Protein AF-A0A1A7ZG71-F1 (afdb_monomer_lite)

pLDDT: mean 81.49, std 11.82, range [41.69, 96.38]

Secondary structure (DSSP, 8-state):
----SS-------SSS------SSPPP---HHHHHHHHHHH-TTSEEEEETTTTEEEEHHHHHHH---SSEEE-SEETTEEHHHHHHHHSTTGGGS-GGG---SSSTT---EEESSS--TTSEEHHHHHHT--HHHHHHHHHHHTT--TTSEEEEEEE--TTSS-EEEEEEHHHHHHHHHHHHHHHT----

Sequence (191 aa):
SLHVDSVPHKPSLTTSYVHGTSSASLLALTVGQSLDTTVQRCPDREAVVFLQDGIRKTFAQFQQDVQCKAVLCPTRFKTQNYCEMLREICPGTDSMPVSMTRSSRVPDLRMIIVTDSRQPGMLHVEDVMQAGESRHYKELMGIQNKLSFDDPINIQFTSGTTGKPKGATLSHHNIVNNAYFLGLRVGYDWR

Radius of gyration: 21.09 Å; chains: 1; bounding box: 48×46×56 Å

Organism: Nothobranchius furzeri (NCBI:txid105023)

InterPro domains:
  IPR000873 AMP-dependent synthetase/ligase domain [PF00501] (128-182)
  IPR020845 AMP-binding, conserved site [PS00455] (155-166)
  IPR042099 ANL, N-terminal domain [G3DSA:3.40.50.12780] (27-190)

Structure (mmCIF, N/CA/C/O backbone):
data_AF-A0A1A7ZG71-F1
#
_entry.id   AF-A0A1A7ZG71-F1
#
loop_
_atom_site.group_PDB
_atom_site.id
_atom_site.type_symbol
_atom_site.label_atom_id
_atom_site.label_alt_id
_atom_site.label_comp_id
_atom_site.label_asym_id
_atom_site.label_entity_id
_atom_site.label_seq_id
_atom_site.pdbx_PDB_ins_code
_atom_site.Cartn_x
_atom_site.Cartn_y
_atom_site.Cartn_z
_atom_site.occupancy
_atom_site.B_iso_or_equiv
_atom_site.auth_seq_id
_atom_site.auth_comp_id
_atom_site.auth_asym_id
_atom_site.auth_atom_id
_atom_site.pdbx_PDB_model_num
ATOM 1 N N . SER A 1 1 ? -10.780 13.310 17.381 1.00 41.69 1 SER A N 1
ATOM 2 C CA . SER A 1 1 ? -11.766 12.795 18.354 1.00 41.69 1 SER A CA 1
ATOM 3 C C . SER A 1 1 ? -11.464 11.328 18.636 1.00 41.69 1 SER A C 1
ATOM 5 O O . SER A 1 1 ? -11.531 10.500 17.728 1.00 41.69 1 SER A O 1
ATOM 7 N N . LEU A 1 2 ? -11.035 11.024 19.865 1.00 41.88 2 LEU A N 1
ATOM 8 C CA . LEU A 1 2 ? -10.855 9.655 20.371 1.00 41.88 2 LEU A CA 1
ATOM 9 C C . LEU A 1 2 ? -12.227 8.972 20.482 1.00 41.88 2 LEU A C 1
ATOM 11 O O . LEU A 1 2 ? -13.227 9.656 20.694 1.00 41.88 2 LEU A O 1
ATOM 15 N N . HIS A 1 3 ? -12.292 7.660 20.258 1.00 48.41 3 HIS A N 1
ATOM 16 C CA . HIS A 1 3 ? -13.521 6.902 20.479 1.00 48.41 3 HIS A CA 1
ATOM 17 C C . HIS A 1 3 ? -13.703 6.737 21.989 1.00 48.41 3 HIS A C 1
ATOM 19 O O . HIS A 1 3 ? -12.779 6.319 22.682 1.00 48.41 3 HIS A O 1
ATOM 25 N N . VAL A 1 4 ? -14.869 7.136 22.471 1.00 57.47 4 VAL A N 1
ATOM 26 C CA . VAL A 1 4 ? -15.355 6.894 23.825 1.00 57.47 4 VAL A CA 1
ATOM 27 C C . VAL A 1 4 ? -16.724 6.269 23.638 1.00 57.47 4 VAL A C 1
ATOM 29 O O . VAL A 1 4 ? -17.493 6.746 22.802 1.00 57.47 4 VAL A O 1
ATOM 32 N N . ASP A 1 5 ? -17.026 5.228 24.408 1.00 57.53 5 ASP A N 1
ATOM 33 C CA . ASP A 1 5 ? -18.311 4.516 24.361 1.00 57.53 5 ASP A CA 1
ATOM 34 C C . ASP A 1 5 ? -19.517 5.407 24.765 1.00 57.53 5 ASP A C 1
ATOM 36 O O . ASP A 1 5 ? -20.664 4.967 24.741 1.00 57.53 5 ASP A O 1
ATOM 40 N N . SER A 1 6 ? -19.289 6.674 25.134 1.00 57.34 6 SER A N 1
ATOM 41 C CA . SER A 1 6 ? -20.309 7.634 25.560 1.00 57.34 6 SER A CA 1
ATOM 42 C C . SER A 1 6 ? -20.103 9.031 24.958 1.00 57.34 6 SER A C 1
ATOM 44 O O . SER A 1 6 ? -18.995 9.431 24.588 1.00 57.34 6 SER A O 1
ATOM 46 N N . VAL A 1 7 ? -21.206 9.787 24.844 1.00 58.06 7 VAL A N 1
ATOM 47 C CA . VAL A 1 7 ? -21.199 11.185 24.381 1.00 58.06 7 VAL A CA 1
ATOM 48 C C . VAL A 1 7 ? -20.233 11.990 25.257 1.00 58.06 7 VAL A C 1
ATOM 50 O O . VAL A 1 7 ? -20.347 11.905 26.482 1.00 58.06 7 VAL A O 1
ATOM 53 N N . PRO A 1 8 ? -19.317 12.796 24.681 1.00 56.44 8 PRO A N 1
ATOM 54 C CA . PRO A 1 8 ? -18.435 13.639 25.473 1.00 56.44 8 PRO A CA 1
ATOM 55 C C . PRO A 1 8 ? -19.279 14.578 26.338 1.00 56.44 8 PRO A C 1
ATOM 57 O O . PRO A 1 8 ? -19.895 15.521 25.835 1.00 56.44 8 PRO A O 1
ATOM 60 N N . HIS A 1 9 ? -19.334 14.314 27.643 1.00 62.19 9 HIS A N 1
ATOM 61 C CA . HIS A 1 9 ? -19.855 15.276 28.603 1.00 62.19 9 HIS A CA 1
ATOM 62 C C . HIS A 1 9 ? -19.028 16.549 28.441 1.00 62.19 9 HIS A C 1
ATOM 64 O O . HIS A 1 9 ? -17.808 16.443 28.396 1.00 62.19 9 HIS A O 1
ATOM 70 N N . LYS A 1 10 ? -19.657 17.721 28.288 1.00 59.62 10 LYS A N 1
ATOM 71 C CA . LYS A 1 10 ? -18.947 18.995 28.100 1.00 59.62 10 LYS A CA 1
ATOM 72 C C . LYS A 1 10 ? -18.361 19.396 29.458 1.00 59.62 10 LYS A C 1
ATOM 74 O O . LYS A 1 10 ? -19.100 19.951 30.270 1.00 59.62 10 LYS A O 1
ATOM 79 N N . PRO A 1 11 ? -17.092 19.089 29.769 1.00 60.50 11 PRO A N 1
ATOM 80 C CA . PRO A 1 11 ? -16.594 19.289 31.114 1.00 60.50 11 PRO A CA 1
ATOM 81 C C . PRO A 1 11 ? -16.180 20.758 31.229 1.00 60.50 11 PRO A C 1
ATOM 83 O O . PRO A 1 11 ? -15.673 21.346 30.268 1.00 60.50 11 PRO A O 1
ATOM 86 N N . SER A 1 12 ? -16.344 21.366 32.403 1.00 64.69 12 SER A N 1
ATOM 87 C CA . SER A 1 12 ? -15.584 22.568 32.753 1.00 64.69 12 SER A CA 1
ATOM 88 C C . SER A 1 12 ? -14.123 22.144 32.954 1.00 64.69 12 SER A C 1
ATOM 90 O O . SER A 1 12 ? -13.671 21.954 34.081 1.00 64.69 12 SER A O 1
ATOM 92 N N . LEU A 1 13 ? -13.420 21.834 31.861 1.00 63.72 13 LEU A N 1
ATOM 93 C CA . LEU A 1 13 ? -12.076 21.265 31.911 1.00 63.72 13 LEU A CA 1
ATOM 94 C C . LEU A 1 13 ? -11.119 22.279 32.546 1.00 63.72 13 LEU A C 1
ATOM 96 O O . LEU A 1 13 ? -10.834 23.321 31.963 1.00 63.72 13 LEU A O 1
ATOM 100 N N . THR A 1 14 ? -10.612 21.956 33.734 1.00 70.88 14 THR A N 1
ATOM 101 C CA . THR A 1 14 ? -9.495 22.660 34.385 1.00 70.88 14 THR A CA 1
ATOM 102 C C . THR A 1 14 ? -8.132 22.141 33.914 1.00 70.88 14 THR A C 1
ATOM 104 O O . THR A 1 14 ? -7.105 22.729 34.245 1.00 70.88 14 THR A O 1
ATOM 107 N N . THR A 1 15 ? -8.105 21.060 33.125 1.00 76.12 15 THR A N 1
ATOM 108 C CA . THR A 1 15 ? -6.895 20.423 32.589 1.00 76.12 15 THR A CA 1
ATOM 109 C C . THR A 1 15 ? -7.020 20.139 31.090 1.00 76.12 15 THR A C 1
ATOM 111 O O . THR A 1 15 ? -8.077 19.759 30.588 1.00 76.12 15 THR A O 1
ATOM 114 N N . SER A 1 16 ? -5.913 20.286 30.360 1.00 84.00 16 SER A N 1
ATOM 115 C CA . SER A 1 16 ? -5.818 19.998 28.920 1.00 84.00 16 SER A CA 1
ATOM 116 C C . SER A 1 16 ? -5.531 18.514 28.654 1.00 84.00 16 SER A C 1
ATOM 118 O O . SER A 1 16 ? -4.547 18.175 27.999 1.00 84.00 16 SER A O 1
ATOM 120 N N . TYR A 1 17 ? -6.352 17.616 29.202 1.00 81.19 17 TYR A N 1
ATOM 121 C CA . TYR A 1 17 ? -6.185 16.165 29.072 1.00 81.19 17 TYR A CA 1
ATOM 122 C C . TYR A 1 17 ? -7.490 15.495 28.631 1.00 81.19 17 TYR A C 1
ATOM 124 O O . TYR A 1 17 ? -8.564 15.820 29.130 1.00 81.19 17 TYR A O 1
ATOM 132 N N . VAL A 1 18 ? -7.394 14.550 27.694 1.00 80.38 18 VAL A N 1
ATOM 133 C CA . VAL A 1 18 ? -8.527 13.756 27.204 1.00 80.38 18 VAL A CA 1
ATOM 134 C C . VAL A 1 18 ? -8.109 12.297 27.066 1.00 80.38 18 VAL A C 1
ATOM 136 O O . VAL A 1 18 ? -7.044 11.998 26.529 1.00 80.38 18 VAL A O 1
ATOM 139 N N . HIS A 1 19 ? -8.957 11.388 27.538 1.00 83.12 19 HIS A N 1
ATOM 140 C CA . HIS A 1 19 ? -8.780 9.945 27.406 1.00 83.12 19 HIS A CA 1
ATOM 141 C C . HIS A 1 19 ? -10.133 9.268 27.162 1.00 83.12 19 HIS A C 1
ATOM 143 O O . HIS A 1 19 ? -11.186 9.875 27.359 1.00 83.12 19 HIS A O 1
ATOM 149 N N . GLY A 1 20 ? -10.099 8.015 26.712 1.00 77.94 20 GLY A N 1
ATOM 150 C CA . GLY A 1 20 ? -11.287 7.220 26.433 1.00 77.94 20 GLY A CA 1
ATOM 151 C C . GLY A 1 20 ? -11.002 5.734 26.533 1.00 77.94 20 GLY A C 1
ATOM 152 O O . GLY A 1 20 ? -9.887 5.303 26.245 1.00 77.94 20 GLY A O 1
ATOM 153 N N . THR A 1 21 ? -11.998 4.965 26.957 1.00 78.50 21 THR A N 1
ATOM 154 C CA . THR A 1 21 ? -11.973 3.503 26.878 1.00 78.50 21 THR A CA 1
ATOM 155 C C . THR A 1 21 ? -12.656 3.061 25.592 1.00 78.50 21 THR A C 1
ATOM 157 O O . THR A 1 21 ? -13.563 3.734 25.103 1.00 78.50 21 THR A O 1
ATOM 160 N N . SER A 1 22 ? -12.218 1.928 25.051 1.00 81.19 22 SER A N 1
ATOM 161 C CA . SER A 1 22 ? -12.947 1.218 24.010 1.00 81.19 22 SER A CA 1
ATOM 162 C C . SER A 1 22 ? -13.087 -0.238 24.415 1.00 81.19 22 SER A C 1
ATOM 164 O O . SER A 1 22 ? -12.137 -0.847 24.906 1.00 81.19 22 SER A O 1
ATOM 166 N N . SER A 1 23 ? -14.277 -0.785 24.195 1.00 86.56 23 SER A N 1
ATOM 167 C CA . SER A 1 23 ? -14.564 -2.211 24.355 1.00 86.56 23 SER A CA 1
ATOM 168 C C . SER A 1 23 ? -14.005 -3.075 23.213 1.00 86.56 23 SER A C 1
ATOM 170 O O . SER A 1 23 ? -13.841 -4.283 23.382 1.00 86.56 23 SER A O 1
ATOM 172 N N . ALA A 1 24 ? -13.681 -2.477 22.061 1.00 86.88 24 ALA A N 1
ATOM 173 C CA . ALA A 1 24 ? -13.108 -3.186 20.925 1.00 86.88 24 ALA A CA 1
ATOM 174 C C . ALA A 1 24 ? -11.586 -3.337 21.080 1.00 86.88 24 ALA A C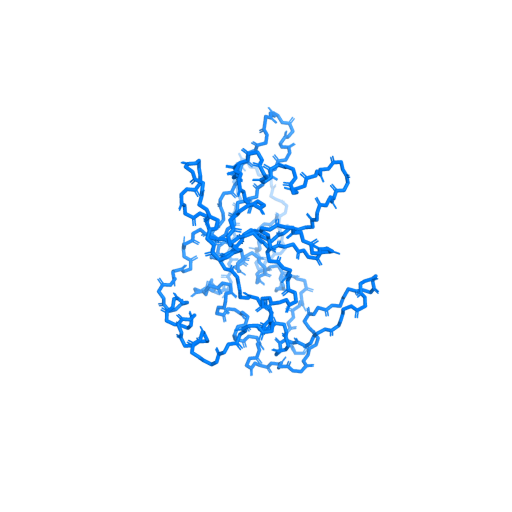 1
ATOM 176 O O . ALA A 1 24 ? -10.859 -2.366 21.292 1.00 86.88 24 ALA A O 1
ATOM 177 N N . SER A 1 25 ? -11.099 -4.572 20.957 1.00 91.69 25 SER A N 1
ATOM 178 C CA . SER A 1 25 ? -9.670 -4.879 21.032 1.00 91.69 25 SER A CA 1
ATOM 179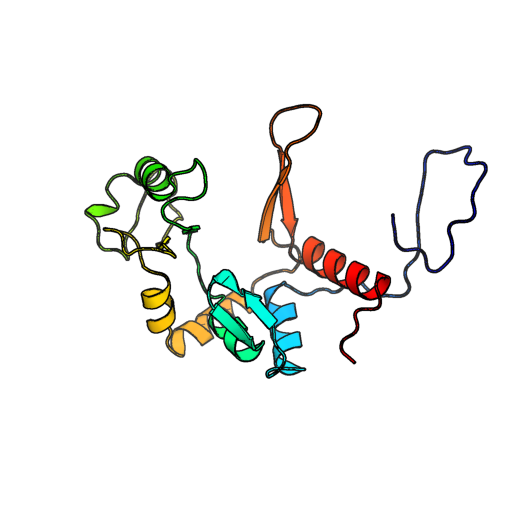 C C . SER A 1 25 ? -8.912 -4.393 19.797 1.00 91.69 25 SER A C 1
ATOM 181 O O . SER A 1 25 ? -9.450 -4.376 18.688 1.00 91.69 25 SER A O 1
ATOM 183 N N . LEU A 1 26 ? -7.635 -4.055 19.991 1.00 93.19 26 LEU A N 1
ATOM 184 C CA . LEU A 1 26 ? -6.718 -3.792 18.886 1.00 93.19 26 LEU A CA 1
ATOM 185 C C . LEU A 1 26 ? -6.506 -5.067 18.059 1.00 93.19 26 LEU A C 1
ATOM 187 O O . LEU A 1 26 ? -6.372 -6.166 18.601 1.00 93.19 26 LEU A O 1
ATOM 191 N N . LEU A 1 27 ? -6.429 -4.907 16.744 1.00 93.94 27 LEU A N 1
ATOM 192 C CA . LEU A 1 27 ? -6.082 -5.964 15.809 1.00 93.94 27 LEU A CA 1
ATOM 193 C C . LEU A 1 27 ? -4.559 -6.071 15.700 1.00 93.94 27 LEU A C 1
ATOM 195 O O . LEU A 1 27 ? -3.879 -5.115 15.322 1.00 93.94 27 LEU A O 1
ATOM 199 N N . ALA A 1 28 ? -4.032 -7.256 15.995 1.00 95.00 28 ALA A N 1
ATOM 200 C CA . ALA A 1 28 ? -2.623 -7.608 15.838 1.00 95.00 28 ALA A CA 1
ATOM 201 C C . ALA A 1 28 ? -2.358 -8.200 14.441 1.00 95.00 28 ALA A C 1
ATOM 203 O O . ALA A 1 28 ? -1.839 -9.306 14.311 1.00 95.00 28 ALA A O 1
ATOM 204 N N . LEU A 1 29 ? -2.789 -7.487 13.396 1.00 94.50 29 LEU A N 1
ATOM 205 C CA . LEU A 1 29 ? -2.708 -7.939 12.006 1.00 94.50 29 LEU A CA 1
ATOM 206 C C . LEU A 1 29 ? -1.811 -7.021 11.183 1.00 94.50 29 LEU A C 1
ATOM 208 O O . LEU A 1 29 ? -1.826 -5.798 11.342 1.00 94.50 29 LEU A O 1
ATOM 212 N N . THR A 1 30 ? -1.089 -7.607 10.234 1.00 94.44 30 THR A N 1
ATOM 213 C CA . THR A 1 30 ? -0.526 -6.848 9.120 1.00 94.44 30 THR A CA 1
ATOM 214 C C . THR A 1 30 ? -1.633 -6.433 8.143 1.00 94.44 30 THR A C 1
ATOM 216 O O . THR A 1 30 ? -2.745 -6.973 8.134 1.00 94.44 30 THR A O 1
ATOM 219 N N . VAL A 1 31 ? -1.330 -5.468 7.273 1.00 92.81 31 VAL A N 1
ATOM 220 C CA . VAL A 1 31 ? -2.243 -5.052 6.189 1.00 92.81 31 VAL A CA 1
ATOM 221 C C . VAL A 1 31 ? -2.536 -6.235 5.255 1.00 92.81 31 VAL A C 1
ATOM 223 O O . VAL A 1 31 ? -3.691 -6.450 4.897 1.00 92.81 31 VAL A O 1
ATOM 226 N N . GLY A 1 32 ? -1.518 -7.045 4.934 1.00 90.00 32 GLY A N 1
ATOM 227 C CA . GLY A 1 32 ? -1.678 -8.263 4.131 1.00 90.00 32 GLY A CA 1
ATOM 228 C C . GLY A 1 32 ? -2.608 -9.278 4.796 1.00 90.00 32 GLY A C 1
ATOM 229 O O . GLY A 1 32 ? -3.583 -9.704 4.191 1.00 90.00 32 GLY A O 1
ATOM 230 N N . GLN A 1 33 ? -2.408 -9.565 6.087 1.00 91.88 33 GLN A N 1
ATOM 231 C CA . GLN A 1 33 ? -3.298 -10.458 6.842 1.00 91.88 33 GLN A CA 1
ATOM 232 C C . GLN A 1 33 ? -4.742 -9.933 6.925 1.00 91.88 33 GLN A C 1
ATOM 234 O O . GLN A 1 33 ? -5.693 -10.717 6.929 1.00 91.88 33 GLN A O 1
ATOM 239 N N . SER A 1 34 ? -4.920 -8.609 6.977 1.00 93.06 34 SER A N 1
ATOM 240 C CA . SER A 1 34 ? -6.244 -7.972 6.967 1.00 93.06 34 SER A CA 1
ATOM 241 C C . SER A 1 34 ? -6.953 -8.171 5.622 1.00 93.06 34 SER A C 1
ATOM 243 O O . SER A 1 34 ? -8.144 -8.494 5.595 1.00 93.06 34 SER A O 1
ATOM 245 N N . LEU A 1 35 ? -6.221 -8.038 4.510 1.00 91.12 35 LEU A N 1
ATOM 246 C CA . LEU A 1 35 ? -6.731 -8.339 3.174 1.00 91.12 35 LEU A CA 1
ATOM 247 C C . LEU A 1 35 ? -7.079 -9.825 3.040 1.00 91.12 35 LEU A C 1
ATOM 249 O O . LEU A 1 35 ? -8.203 -10.138 2.664 1.00 91.12 35 LEU A O 1
ATOM 253 N N . ASP A 1 36 ? -6.177 -10.728 3.429 1.00 90.44 36 ASP A N 1
ATOM 254 C CA . ASP A 1 36 ? -6.400 -12.178 3.353 1.00 90.44 36 ASP A CA 1
ATOM 255 C C . ASP A 1 36 ? -7.648 -12.608 4.128 1.00 90.44 36 ASP A C 1
ATOM 257 O O . ASP A 1 36 ? -8.485 -13.353 3.619 1.00 90.44 36 ASP A O 1
ATOM 261 N N . THR A 1 37 ? -7.813 -12.081 5.345 1.00 91.69 37 THR A N 1
ATOM 262 C CA . THR A 1 37 ? -8.994 -12.339 6.180 1.00 91.69 37 THR A CA 1
ATOM 263 C C . THR A 1 37 ? -10.274 -11.852 5.501 1.00 91.69 37 THR A C 1
ATOM 265 O O . THR A 1 37 ? -11.320 -12.490 5.613 1.00 91.69 37 THR A O 1
ATOM 268 N N . THR A 1 38 ? -10.212 -10.725 4.790 1.00 91.94 38 THR A N 1
ATOM 269 C CA . THR A 1 38 ? -11.361 -10.164 4.069 1.00 91.94 38 THR A CA 1
ATOM 270 C C . THR A 1 38 ? -11.697 -11.003 2.837 1.00 91.94 38 THR A C 1
ATOM 272 O O . THR A 1 38 ? -12.852 -11.377 2.657 1.00 91.94 38 THR A O 1
ATOM 275 N N . VAL A 1 39 ? -10.692 -11.394 2.049 1.00 91.19 39 VAL A N 1
ATOM 276 C CA . VAL A 1 39 ? -10.854 -12.265 0.873 1.00 91.19 39 VAL A CA 1
ATOM 277 C C . VAL A 1 39 ? -11.471 -13.606 1.265 1.00 91.19 39 VAL A C 1
ATOM 279 O O . VAL A 1 39 ? -12.387 -14.069 0.595 1.00 91.19 39 VAL A O 1
ATOM 282 N N . GLN A 1 40 ? -11.034 -14.207 2.376 1.00 92.50 40 GLN A N 1
ATOM 283 C CA . GLN A 1 40 ? -11.619 -15.454 2.885 1.00 92.50 40 GLN A CA 1
ATOM 284 C C . GLN A 1 40 ? -13.099 -15.314 3.266 1.00 92.50 40 GLN A C 1
ATOM 286 O O . GLN A 1 40 ? -13.842 -16.290 3.204 1.00 92.50 40 GLN A O 1
ATOM 291 N N . ARG A 1 41 ? -13.535 -14.119 3.680 1.00 91.75 41 ARG A N 1
ATOM 292 C CA . ARG A 1 41 ? -14.917 -13.860 4.111 1.00 91.75 41 ARG A CA 1
ATOM 293 C C . ARG A 1 41 ? -15.840 -13.498 2.954 1.00 91.75 41 ARG A C 1
ATOM 295 O O . ARG A 1 41 ? -16.996 -13.907 2.960 1.00 91.75 41 ARG A O 1
ATOM 302 N N . CYS A 1 42 ? -15.368 -12.699 2.002 1.00 93.19 42 CYS A N 1
ATOM 303 C CA . CYS A 1 42 ? -16.198 -12.155 0.929 1.00 93.19 42 CYS A CA 1
ATOM 304 C C . CYS A 1 42 ? -15.423 -12.002 -0.395 1.00 93.19 42 CYS A C 1
ATOM 306 O O . CYS A 1 42 ? -15.253 -10.883 -0.886 1.00 93.19 42 CYS A O 1
ATOM 308 N N . PRO A 1 43 ? -14.985 -13.113 -1.014 1.00 93.56 43 PRO A N 1
ATOM 309 C CA . PRO A 1 43 ? -14.095 -13.082 -2.178 1.00 93.56 43 PRO A CA 1
ATOM 310 C C . PRO A 1 43 ? -14.708 -12.372 -3.392 1.00 93.56 43 PRO A C 1
ATOM 312 O O . PRO A 1 43 ? -13.988 -11.689 -4.120 1.00 93.56 43 PRO A O 1
ATOM 315 N N . ASP A 1 44 ? -16.026 -12.496 -3.572 1.00 95.25 44 ASP A N 1
ATOM 316 C CA . ASP A 1 44 ? -16.763 -11.974 -4.730 1.00 95.25 44 ASP A CA 1
ATOM 317 C C . ASP A 1 44 ? -17.297 -10.548 -4.530 1.00 95.25 44 ASP A C 1
ATOM 319 O O . ASP A 1 44 ? -17.839 -9.954 -5.462 1.00 95.25 44 ASP A O 1
ATOM 323 N N . ARG A 1 45 ? -17.157 -9.970 -3.326 1.00 92.50 45 ARG A N 1
ATOM 324 C CA . ARG A 1 45 ? -17.542 -8.569 -3.097 1.00 92.50 45 ARG A CA 1
ATOM 325 C C . ARG A 1 45 ? -16.551 -7.636 -3.782 1.00 92.50 45 ARG A C 1
ATOM 327 O O . ARG A 1 45 ? -15.357 -7.923 -3.858 1.00 92.50 45 ARG A O 1
ATOM 334 N N . GLU A 1 46 ? -17.053 -6.500 -4.251 1.00 92.75 46 GLU A N 1
ATOM 335 C CA . GLU A 1 46 ? -16.227 -5.475 -4.885 1.00 92.75 46 GLU A CA 1
ATOM 336 C C . GLU A 1 46 ? -15.254 -4.873 -3.871 1.00 92.75 46 GLU A C 1
ATOM 338 O O . GLU A 1 46 ? -15.663 -4.406 -2.808 1.00 92.75 46 GLU A O 1
ATOM 343 N N . ALA A 1 47 ? -13.969 -4.885 -4.212 1.00 89.31 47 ALA A N 1
ATOM 344 C CA . ALA A 1 47 ? -12.916 -4.273 -3.411 1.00 89.31 47 ALA A CA 1
ATOM 345 C C . ALA A 1 47 ? -12.584 -2.867 -3.912 1.00 89.31 47 ALA A C 1
ATOM 347 O O . ALA A 1 47 ? -12.350 -1.957 -3.119 1.00 89.31 47 ALA A O 1
ATOM 348 N N . VAL A 1 48 ? -12.548 -2.690 -5.237 1.00 87.44 48 VAL A N 1
ATOM 349 C CA . VAL A 1 48 ? -12.103 -1.453 -5.881 1.00 87.44 48 VAL A CA 1
ATOM 350 C C . VAL A 1 48 ? -12.912 -1.197 -7.149 1.00 87.44 48 VAL A C 1
ATOM 352 O O . VAL A 1 48 ? -13.054 -2.083 -7.994 1.00 87.44 48 VAL A O 1
ATOM 355 N N . VAL A 1 49 ? -13.391 0.042 -7.299 1.00 88.62 49 VAL A N 1
ATOM 356 C CA . VAL A 1 49 ? -14.045 0.546 -8.512 1.00 88.62 49 VAL A CA 1
ATOM 357 C C . VAL A 1 49 ? -13.460 1.921 -8.859 1.00 88.62 49 VAL A C 1
ATOM 359 O O . VAL A 1 49 ? -13.757 2.905 -8.185 1.00 88.62 49 VAL A O 1
ATOM 362 N N . PHE A 1 50 ? -12.648 2.005 -9.916 1.00 85.00 50 PHE A N 1
ATOM 363 C CA . PHE A 1 50 ? -12.167 3.263 -10.496 1.00 85.00 50 PHE A CA 1
ATOM 364 C C . PHE A 1 50 ? -12.842 3.491 -11.848 1.00 85.00 50 PHE A C 1
ATOM 366 O O . PHE A 1 50 ? -12.477 2.893 -12.858 1.00 85.00 50 PHE A O 1
ATOM 373 N N . LEU A 1 51 ? -13.855 4.361 -11.862 1.00 81.81 51 LEU A N 1
ATOM 374 C CA . LEU A 1 51 ? -14.702 4.578 -13.040 1.00 81.81 51 LEU A CA 1
ATOM 375 C C . LEU A 1 51 ? -13.947 5.177 -14.231 1.00 81.81 51 LEU A C 1
ATOM 377 O O . LEU A 1 51 ? -14.212 4.791 -15.363 1.00 81.81 51 LEU A O 1
ATOM 381 N N . GLN A 1 52 ? -13.025 6.112 -13.983 1.00 73.81 52 GLN A N 1
ATOM 382 C CA . GLN A 1 52 ? -12.273 6.778 -15.053 1.00 73.81 52 GLN A CA 1
ATOM 383 C C . GLN A 1 52 ? -11.338 5.813 -15.785 1.00 73.81 52 GLN A C 1
ATOM 385 O O . GLN A 1 52 ? -11.205 5.902 -17.000 1.00 73.81 52 GLN A O 1
ATOM 390 N N . ASP A 1 53 ? -10.758 4.866 -15.050 1.00 70.94 53 ASP A N 1
ATOM 391 C CA . ASP A 1 53 ? -9.813 3.878 -15.571 1.00 70.94 53 ASP A CA 1
ATOM 392 C C . ASP A 1 53 ? -10.504 2.579 -16.026 1.00 70.94 53 ASP A C 1
ATOM 394 O O . ASP A 1 53 ? -9.846 1.646 -16.479 1.00 70.94 53 ASP A O 1
ATOM 398 N N . GLY A 1 54 ? -11.833 2.479 -15.876 1.00 82.06 54 GLY A N 1
ATOM 399 C CA . GLY A 1 54 ? -12.596 1.267 -16.193 1.00 82.06 54 GLY A CA 1
ATOM 400 C C . GLY A 1 54 ? -12.270 0.065 -15.295 1.00 82.06 54 GLY A C 1
ATOM 401 O O . GLY A 1 54 ? -12.561 -1.072 -15.662 1.00 82.06 54 GLY A O 1
ATOM 402 N N . ILE A 1 55 ? -11.671 0.289 -14.121 1.00 81.94 55 ILE A N 1
ATOM 403 C CA . ILE A 1 55 ? -11.241 -0.779 -13.212 1.00 81.94 55 ILE A CA 1
ATOM 404 C C . ILE A 1 55 ? -12.385 -1.126 -12.260 1.00 81.94 55 ILE A C 1
ATOM 406 O O . ILE A 1 55 ? -12.874 -0.275 -11.518 1.00 81.94 55 ILE A O 1
ATOM 410 N N . ARG A 1 56 ? -12.776 -2.400 -12.228 1.00 92.12 56 ARG A N 1
ATOM 411 C CA . ARG A 1 56 ? -13.705 -2.975 -11.247 1.00 92.12 56 ARG A CA 1
ATOM 412 C C . ARG A 1 56 ? -13.191 -4.355 -10.860 1.00 92.12 56 ARG A C 1
ATOM 414 O O . ARG A 1 56 ? -13.045 -5.204 -11.734 1.00 92.12 56 ARG A O 1
ATOM 421 N N . LYS A 1 57 ? -12.872 -4.558 -9.581 1.00 88.12 57 LYS A N 1
ATOM 422 C CA . LYS A 1 57 ? -12.271 -5.806 -9.092 1.00 88.12 57 LYS A CA 1
ATOM 423 C C . LYS A 1 57 ? -12.921 -6.281 -7.800 1.00 88.12 57 LYS A C 1
ATOM 425 O O . LYS A 1 57 ? -13.187 -5.480 -6.899 1.00 88.12 57 LYS A O 1
ATOM 430 N N . THR A 1 58 ? -13.142 -7.588 -7.704 1.00 94.69 58 THR A N 1
ATOM 431 C CA . THR A 1 58 ? -13.521 -8.253 -6.451 1.00 94.69 58 THR A CA 1
ATOM 432 C C . THR A 1 58 ? -12.325 -8.357 -5.502 1.00 94.69 58 THR A C 1
ATOM 434 O O . THR A 1 58 ? -11.182 -8.160 -5.919 1.00 94.69 58 THR A O 1
ATOM 437 N N . PHE A 1 59 ? -12.549 -8.683 -4.226 1.00 90.12 59 PHE A N 1
ATOM 438 C CA . PHE A 1 59 ? -11.455 -8.915 -3.273 1.00 90.12 59 PHE A CA 1
ATOM 439 C C . PHE A 1 59 ? -10.499 -10.019 -3.736 1.00 90.12 59 PHE A C 1
ATOM 441 O O . PHE A 1 59 ? -9.284 -9.842 -3.640 1.00 90.12 59 PHE A O 1
ATOM 448 N N . ALA A 1 60 ? -11.020 -11.117 -4.293 1.00 85.75 60 ALA A N 1
ATOM 449 C CA . ALA A 1 60 ? -10.192 -12.198 -4.826 1.00 85.75 60 ALA A CA 1
ATOM 450 C C . ALA A 1 60 ? -9.305 -11.738 -5.996 1.00 85.75 60 ALA A C 1
ATOM 452 O O . ALA A 1 60 ? -8.128 -12.087 -6.050 1.00 85.75 60 ALA A O 1
ATOM 453 N N . GLN A 1 61 ? -9.845 -10.921 -6.905 1.00 82.00 61 GLN A N 1
ATOM 454 C CA . GLN A 1 61 ? -9.079 -10.351 -8.018 1.00 82.00 61 GLN A CA 1
ATOM 455 C C . GLN A 1 61 ? -8.042 -9.337 -7.524 1.00 82.00 61 GLN A C 1
ATOM 457 O O . GLN A 1 61 ? -6.892 -9.376 -7.943 1.00 82.00 61 GLN A O 1
ATOM 462 N N . PHE A 1 62 ? -8.421 -8.464 -6.588 1.00 83.50 62 PHE A N 1
ATOM 463 C CA . PHE A 1 62 ? -7.524 -7.452 -6.036 1.00 83.50 62 PHE A CA 1
ATOM 464 C C . PHE A 1 62 ? -6.335 -8.068 -5.282 1.00 83.50 62 PHE A C 1
ATOM 466 O O . PHE A 1 62 ? -5.212 -7.586 -5.406 1.00 83.50 62 PHE A O 1
ATOM 473 N N . GLN A 1 63 ? -6.542 -9.167 -4.549 1.00 80.62 63 GLN A N 1
ATOM 474 C CA . GLN A 1 63 ? -5.460 -9.880 -3.857 1.00 80.62 63 GLN A CA 1
ATOM 475 C C . GLN A 1 63 ? -4.377 -10.395 -4.818 1.00 80.62 63 GLN A C 1
ATOM 477 O O . GLN A 1 63 ? -3.205 -10.463 -4.447 1.00 80.62 63 GLN A O 1
ATOM 482 N N . GLN A 1 64 ? -4.750 -10.731 -6.055 1.00 71.81 64 GLN A N 1
ATOM 483 C CA . GLN A 1 64 ? -3.794 -11.157 -7.076 1.00 71.81 64 GLN A CA 1
ATOM 484 C C . GLN A 1 64 ? -2.905 -9.996 -7.552 1.00 71.81 64 GLN A C 1
ATOM 486 O O . GLN A 1 64 ? -1.767 -10.241 -7.940 1.00 71.81 64 GLN A O 1
ATOM 491 N N . ASP A 1 65 ? -3.373 -8.745 -7.463 1.00 69.25 65 ASP A N 1
ATOM 492 C CA . ASP A 1 65 ? -2.658 -7.565 -7.970 1.00 69.25 65 ASP A CA 1
ATOM 493 C C . ASP A 1 65 ? -1.573 -7.007 -7.038 1.00 69.25 65 ASP A C 1
ATOM 495 O O . ASP A 1 65 ? -0.637 -6.347 -7.486 1.00 69.25 65 ASP A O 1
ATOM 499 N N . VAL A 1 66 ? -1.687 -7.210 -5.726 1.00 64.38 66 VAL A N 1
ATOM 500 C CA . VAL A 1 66 ? -0.949 -6.411 -4.725 1.00 64.38 66 VAL A CA 1
ATOM 501 C C . VAL A 1 66 ? 0.486 -6.891 -4.426 1.00 64.38 66 VAL A C 1
ATOM 503 O O . VAL A 1 66 ? 0.982 -6.724 -3.312 1.00 64.38 66 VAL A O 1
ATOM 506 N N . GLN A 1 67 ? 1.200 -7.465 -5.399 1.00 59.31 67 GLN A N 1
ATOM 507 C CA . GLN A 1 67 ? 2.487 -8.143 -5.163 1.00 59.31 67 GLN A CA 1
ATOM 508 C C . GLN A 1 67 ? 3.677 -7.486 -5.879 1.00 59.31 67 GLN A C 1
ATOM 510 O O . GLN A 1 67 ? 4.066 -7.935 -6.951 1.00 59.31 67 GLN A O 1
ATOM 515 N N . CYS A 1 68 ? 4.325 -6.466 -5.295 1.00 53.97 68 CYS A N 1
ATOM 516 C CA . CYS A 1 68 ? 5.551 -5.888 -5.878 1.00 53.97 68 CYS A CA 1
ATOM 517 C C . CYS A 1 68 ? 6.555 -5.369 -4.831 1.00 53.97 68 CYS A C 1
ATOM 519 O O . CYS A 1 68 ? 6.242 -4.495 -4.027 1.00 53.97 68 CYS A O 1
ATOM 521 N N . LYS A 1 69 ? 7.812 -5.835 -4.909 1.00 59.16 69 LYS A N 1
ATOM 522 C CA . LYS A 1 69 ? 8.988 -5.173 -4.308 1.00 59.16 69 LYS A CA 1
ATOM 523 C C . LYS A 1 69 ? 9.608 -4.237 -5.344 1.00 59.16 69 LYS A C 1
ATOM 525 O O . LYS A 1 69 ? 10.635 -4.547 -5.945 1.00 59.16 69 LYS A O 1
ATOM 530 N N . ALA A 1 70 ? 8.934 -3.125 -5.594 1.00 71.88 70 ALA A N 1
ATOM 531 C CA . ALA A 1 70 ? 9.305 -2.189 -6.639 1.00 71.88 70 ALA A CA 1
ATOM 532 C C . ALA A 1 70 ? 8.821 -0.781 -6.308 1.00 71.88 70 ALA A C 1
ATOM 534 O O . ALA A 1 70 ? 7.884 -0.603 -5.531 1.00 71.88 70 ALA A O 1
ATOM 535 N N . VAL A 1 71 ? 9.424 0.214 -6.948 1.00 80.44 71 VAL A N 1
ATOM 536 C CA . VAL A 1 71 ? 8.779 1.522 -7.071 1.00 80.44 71 VAL A CA 1
ATOM 537 C C . VAL A 1 71 ? 7.752 1.412 -8.193 1.00 80.44 71 VAL A C 1
ATOM 539 O O . VAL A 1 71 ? 8.128 1.105 -9.320 1.00 80.44 71 VAL A O 1
ATOM 542 N N . LEU A 1 72 ? 6.476 1.640 -7.877 1.00 85.50 72 LEU A N 1
ATOM 543 C CA . LEU A 1 72 ? 5.375 1.711 -8.838 1.00 85.50 72 LEU A CA 1
ATOM 544 C C . LEU A 1 72 ? 4.971 3.178 -9.022 1.00 85.50 72 LEU A C 1
ATOM 546 O O . LEU A 1 72 ? 4.607 3.840 -8.048 1.00 85.50 72 LEU A O 1
ATOM 550 N N . CYS A 1 73 ? 5.035 3.698 -10.245 1.00 89.00 73 CYS A N 1
ATOM 551 C CA . CYS A 1 73 ? 4.671 5.086 -10.536 1.00 89.00 73 CYS A CA 1
ATOM 552 C C . CYS A 1 73 ? 4.151 5.260 -11.973 1.00 89.00 73 CYS A C 1
ATOM 554 O O . CYS A 1 73 ? 4.554 4.505 -12.854 1.00 89.00 73 CYS A O 1
ATOM 556 N N . PRO A 1 74 ? 3.318 6.277 -12.258 1.00 89.75 74 PRO A N 1
ATOM 557 C CA . PRO A 1 74 ? 3.090 6.706 -13.636 1.00 89.75 74 PRO A CA 1
ATOM 558 C C . PRO A 1 74 ? 4.353 7.372 -14.193 1.00 89.75 74 PRO A C 1
ATOM 560 O O . PRO A 1 74 ? 5.200 7.835 -13.428 1.00 89.75 74 PRO A O 1
ATOM 563 N N . THR A 1 75 ? 4.464 7.513 -15.511 1.00 90.31 75 THR A N 1
ATOM 564 C CA . THR A 1 75 ? 5.559 8.273 -16.126 1.00 90.31 75 THR A CA 1
ATOM 565 C C . THR A 1 75 ? 5.570 9.731 -15.677 1.00 90.31 75 THR A C 1
ATOM 567 O O . THR A 1 75 ? 6.618 10.285 -15.329 1.00 90.31 75 THR A O 1
ATOM 570 N N . ARG A 1 76 ? 4.389 10.352 -15.623 1.00 89.69 76 ARG A N 1
ATOM 571 C CA . ARG A 1 76 ? 4.186 11.737 -15.201 1.00 89.69 76 ARG A CA 1
ATOM 572 C C . ARG A 1 76 ? 2.872 11.863 -14.442 1.00 89.69 76 ARG A C 1
ATOM 574 O O . ARG A 1 76 ? 1.851 11.337 -14.865 1.00 89.69 76 ARG A O 1
ATOM 581 N N . PHE A 1 77 ? 2.872 12.629 -13.355 1.00 86.62 77 PHE A N 1
ATOM 582 C CA . PHE A 1 77 ? 1.638 13.030 -12.679 1.00 86.62 77 PHE A CA 1
ATOM 583 C C . PHE A 1 77 ? 1.713 14.497 -12.271 1.00 86.62 77 PHE A C 1
ATOM 585 O O . PHE A 1 77 ? 2.626 14.924 -11.559 1.00 86.62 77 PHE A O 1
ATOM 592 N N . LYS A 1 78 ? 0.735 15.283 -12.734 1.00 85.62 78 LYS A N 1
ATOM 593 C CA . LYS A 1 78 ? 0.731 16.747 -12.613 1.00 85.62 78 LYS A CA 1
ATOM 594 C C . LYS A 1 78 ? 2.055 17.335 -13.130 1.00 85.62 78 LYS A C 1
ATOM 596 O O . LYS A 1 78 ? 2.397 17.159 -14.295 1.00 85.62 78 LYS A O 1
ATOM 601 N N . THR A 1 79 ? 2.799 18.029 -12.275 1.00 85.31 79 THR A N 1
ATOM 602 C CA . THR A 1 79 ? 4.069 18.679 -12.618 1.00 85.31 79 THR A CA 1
ATOM 603 C C . THR A 1 79 ? 5.284 17.760 -12.485 1.00 85.31 79 THR A C 1
ATOM 605 O O . THR A 1 79 ? 6.379 18.166 -12.857 1.00 85.31 79 THR A O 1
ATOM 608 N N . GLN A 1 80 ? 5.116 16.540 -11.968 1.00 87.81 80 GLN A N 1
ATOM 609 C CA . GLN A 1 80 ? 6.216 15.635 -11.637 1.00 87.81 80 GLN A CA 1
ATOM 610 C C . GLN A 1 80 ? 6.458 14.619 -12.756 1.00 87.81 80 GLN A C 1
ATOM 612 O O . GLN A 1 80 ? 5.526 13.922 -13.160 1.00 87.81 80 GLN A O 1
ATOM 617 N N . ASN A 1 81 ? 7.703 14.513 -13.229 1.00 90.12 81 ASN A N 1
ATOM 618 C CA . ASN A 1 81 ? 8.146 13.490 -14.181 1.00 90.12 81 ASN A CA 1
ATOM 619 C C . ASN A 1 81 ? 8.910 12.390 -13.430 1.00 90.12 81 ASN A C 1
ATOM 621 O O . ASN A 1 81 ? 10.093 12.537 -13.127 1.00 90.12 81 ASN A O 1
ATOM 625 N N . TYR A 1 82 ? 8.222 11.302 -13.083 1.00 89.00 82 TYR A N 1
ATOM 626 C CA . TYR A 1 82 ? 8.788 10.250 -12.236 1.00 89.00 82 TYR A CA 1
ATOM 627 C C . TYR A 1 82 ? 9.871 9.462 -12.951 1.00 89.00 82 TYR A C 1
ATOM 629 O O . TYR A 1 82 ? 10.868 9.116 -12.324 1.00 89.00 82 TYR A O 1
ATOM 637 N N . CYS A 1 83 ? 9.726 9.235 -14.257 1.00 88.88 83 CYS A N 1
ATOM 638 C CA . CYS A 1 83 ? 10.758 8.552 -15.027 1.00 88.88 83 CYS A CA 1
ATOM 639 C C . CYS A 1 83 ? 12.070 9.339 -15.039 1.00 88.88 83 CYS A C 1
ATOM 641 O O . CYS A 1 83 ? 13.121 8.750 -14.814 1.00 88.88 83 CYS A O 1
ATOM 643 N N . GLU A 1 84 ? 12.031 10.658 -15.253 1.00 88.75 84 GLU A N 1
ATOM 644 C CA . GLU A 1 84 ? 13.242 11.492 -15.186 1.00 88.75 84 GLU A CA 1
ATOM 645 C C . GLU A 1 84 ? 13.847 11.504 -13.782 1.00 88.75 84 GLU A C 1
ATOM 647 O O . GLU A 1 84 ? 15.033 11.213 -13.636 1.00 88.75 84 GLU A O 1
ATOM 652 N N . MET A 1 85 ? 13.030 11.722 -12.745 1.00 88.69 85 MET A N 1
ATOM 653 C CA . MET A 1 85 ? 13.504 11.682 -11.355 1.00 88.69 85 MET A CA 1
ATOM 654 C C . MET A 1 85 ? 14.170 10.339 -11.017 1.00 88.69 85 MET A C 1
ATOM 656 O O . MET A 1 85 ? 15.230 10.297 -10.394 1.00 88.69 85 MET A O 1
ATOM 660 N N . LEU A 1 86 ? 13.582 9.220 -11.450 1.00 86.69 86 LEU A N 1
ATOM 661 C CA . LEU A 1 86 ? 14.140 7.891 -11.211 1.00 86.69 86 LEU A CA 1
ATOM 662 C C . LEU A 1 86 ? 15.398 7.623 -12.042 1.00 86.69 86 LEU A C 1
ATOM 664 O O . LEU A 1 86 ? 16.305 6.971 -11.529 1.00 86.69 86 LEU A O 1
ATOM 668 N N . ARG A 1 87 ? 15.511 8.159 -13.264 1.00 87.62 87 ARG A N 1
ATOM 669 C CA . ARG A 1 87 ? 16.750 8.100 -14.063 1.00 87.62 87 ARG A CA 1
ATOM 670 C C . ARG A 1 87 ? 17.886 8.895 -13.422 1.00 87.62 87 ARG A C 1
ATOM 672 O O . ARG A 1 87 ? 19.023 8.440 -13.450 1.00 87.62 87 ARG A O 1
ATOM 679 N N . GLU A 1 88 ? 17.601 10.032 -12.793 1.00 86.94 88 GLU A N 1
ATOM 680 C CA . GLU A 1 88 ? 18.608 10.782 -12.028 1.00 86.94 88 GLU A CA 1
ATOM 681 C C . GLU A 1 88 ? 19.092 10.003 -10.794 1.00 86.94 88 GLU A C 1
ATOM 683 O O . GLU A 1 88 ? 20.270 10.045 -10.426 1.00 86.94 88 GLU A O 1
ATOM 688 N N . ILE A 1 89 ? 18.184 9.280 -10.133 1.00 83.56 89 ILE A N 1
ATOM 689 C CA . ILE A 1 89 ? 18.504 8.439 -8.972 1.00 83.56 89 ILE A CA 1
ATOM 690 C C . ILE A 1 89 ? 19.237 7.155 -9.401 1.00 83.56 89 ILE A C 1
ATOM 692 O O . ILE A 1 89 ? 20.146 6.703 -8.700 1.00 83.56 89 ILE A O 1
ATOM 696 N N . CYS A 1 90 ? 18.872 6.583 -10.549 1.00 81.81 90 CYS A N 1
ATOM 697 C CA . CYS A 1 90 ? 19.401 5.340 -11.112 1.00 81.81 90 CYS A CA 1
ATOM 698 C C . CYS A 1 90 ? 19.924 5.566 -12.545 1.00 81.81 90 CYS A C 1
ATOM 700 O O . CYS A 1 90 ? 19.292 5.126 -13.514 1.00 81.81 90 CYS A O 1
ATOM 702 N N . PRO A 1 91 ? 21.065 6.256 -12.715 1.00 79.94 91 PRO A N 1
ATOM 703 C CA . PRO A 1 91 ? 21.613 6.515 -14.042 1.00 79.94 91 PRO A CA 1
ATOM 704 C C . PRO A 1 91 ? 21.993 5.202 -14.742 1.00 79.94 91 PRO A C 1
ATOM 706 O O . PRO A 1 91 ? 22.538 4.295 -14.117 1.00 79.94 91 PRO A O 1
ATOM 709 N N . GLY A 1 92 ? 21.703 5.102 -16.043 1.00 74.75 92 GLY A N 1
ATOM 710 C CA . GLY A 1 92 ? 21.971 3.901 -16.850 1.00 74.75 92 GLY A CA 1
ATOM 711 C C . GLY A 1 92 ? 20.854 2.853 -16.854 1.00 74.75 92 GLY A C 1
ATOM 712 O O . GLY A 1 92 ? 21.023 1.803 -17.463 1.00 74.75 92 GLY A O 1
ATOM 713 N N . THR A 1 93 ? 19.706 3.130 -16.224 1.00 77.31 93 THR A N 1
ATOM 714 C CA . THR A 1 93 ? 18.550 2.211 -16.209 1.00 77.31 93 THR A CA 1
ATOM 715 C C . THR A 1 93 ? 18.123 1.796 -17.624 1.00 77.31 93 THR A C 1
ATOM 717 O O . THR A 1 93 ? 17.922 0.612 -17.867 1.00 77.31 93 THR A O 1
ATOM 720 N N . ASP A 1 94 ? 18.084 2.736 -18.574 1.00 77.69 94 ASP A N 1
ATOM 72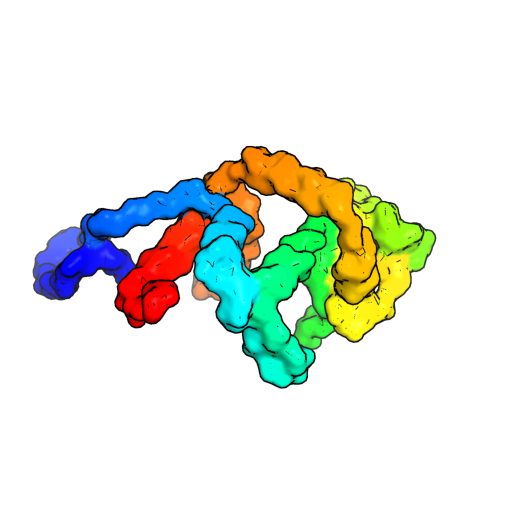1 C CA . ASP A 1 94 ? 17.639 2.496 -19.956 1.00 77.69 94 ASP A CA 1
ATOM 722 C C . ASP A 1 94 ? 18.535 1.510 -20.737 1.00 77.69 94 ASP A C 1
ATOM 724 O O . ASP A 1 94 ? 18.080 0.879 -21.689 1.00 77.69 94 ASP A O 1
ATOM 728 N N . SER A 1 95 ? 19.808 1.382 -20.350 1.00 72.50 95 SER A N 1
ATOM 729 C CA . SER A 1 95 ? 20.813 0.541 -21.013 1.00 72.50 95 SER A CA 1
ATOM 730 C C . SER A 1 95 ? 21.104 -0.769 -20.275 1.00 72.50 95 SER A C 1
ATOM 732 O O . SER A 1 95 ? 21.903 -1.575 -20.754 1.00 72.50 95 SER A O 1
ATOM 734 N N . MET A 1 96 ? 20.448 -1.016 -19.137 1.00 66.69 96 MET A N 1
ATOM 735 C CA . MET A 1 96 ? 20.537 -2.281 -18.409 1.00 66.69 96 MET A CA 1
ATOM 736 C C . MET A 1 96 ? 19.325 -3.179 -18.695 1.00 66.69 96 MET A C 1
ATOM 738 O O . MET A 1 96 ? 18.228 -2.684 -18.961 1.00 66.69 96 MET A O 1
ATOM 742 N N . PRO A 1 97 ? 19.477 -4.514 -18.600 1.00 66.88 97 PRO A N 1
ATOM 743 C CA . PRO A 1 97 ? 18.333 -5.412 -18.580 1.00 66.88 97 PRO A CA 1
ATOM 744 C C . PRO A 1 97 ? 17.376 -5.017 -17.454 1.00 66.88 97 PRO A C 1
ATOM 746 O O . PRO A 1 97 ? 17.802 -4.748 -16.330 1.00 66.88 97 PRO A O 1
ATOM 749 N N . VAL A 1 98 ? 16.079 -5.037 -17.751 1.00 64.25 98 VAL A N 1
ATOM 750 C CA . VAL A 1 98 ? 15.002 -4.576 -16.861 1.00 64.25 98 VAL A CA 1
ATOM 751 C C . VAL A 1 98 ? 15.024 -5.261 -15.477 1.00 64.25 98 VAL A C 1
ATOM 753 O O . VAL A 1 98 ? 14.616 -4.683 -14.475 1.00 64.25 98 VAL A O 1
ATOM 756 N N . SER A 1 99 ? 15.566 -6.478 -15.390 1.00 58.94 99 SER A N 1
ATOM 757 C CA . SER A 1 99 ? 15.720 -7.256 -14.153 1.00 58.94 99 SER A CA 1
ATOM 758 C C . SER A 1 99 ? 16.931 -6.865 -13.288 1.00 58.94 99 SER A C 1
ATOM 760 O O . SER A 1 99 ? 17.229 -7.555 -12.312 1.00 58.94 99 SER A O 1
ATOM 762 N N . MET A 1 100 ? 17.689 -5.831 -13.665 1.00 60.31 100 MET A N 1
ATOM 763 C CA . MET A 1 100 ? 19.006 -5.545 -13.092 1.00 60.31 100 MET A CA 1
ATOM 764 C C . MET A 1 100 ? 19.234 -4.064 -12.773 1.00 60.31 100 MET A C 1
ATOM 766 O O . MET A 1 100 ? 20.384 -3.622 -12.760 1.00 60.31 100 MET A O 1
ATOM 770 N N . THR A 1 101 ? 18.178 -3.298 -12.470 1.00 64.44 101 THR A N 1
ATOM 771 C CA . THR A 1 101 ? 18.337 -1.923 -11.979 1.00 64.44 101 THR A CA 1
ATOM 772 C C . THR A 1 101 ? 19.228 -1.941 -10.735 1.00 64.44 101 THR A C 1
ATOM 774 O O . THR A 1 101 ? 18.858 -2.466 -9.685 1.00 64.44 101 THR A O 1
ATOM 777 N N . ARG A 1 102 ? 20.445 -1.409 -10.863 1.00 65.69 102 ARG A N 1
ATOM 778 C CA . ARG A 1 102 ? 21.404 -1.261 -9.767 1.00 65.69 102 ARG A CA 1
ATOM 779 C C . ARG A 1 102 ? 21.864 0.182 -9.732 1.00 65.69 102 ARG A C 1
ATOM 781 O O . ARG A 1 102 ? 22.532 0.646 -10.648 1.00 65.69 102 ARG A O 1
ATOM 788 N N . SER A 1 103 ? 21.526 0.876 -8.654 1.00 69.88 103 SER A N 1
ATOM 789 C CA . SER A 1 103 ? 22.026 2.218 -8.381 1.00 69.88 103 SER A CA 1
ATOM 790 C C . SER A 1 103 ? 22.930 2.187 -7.160 1.00 69.88 103 SER A C 1
ATOM 792 O O . SER A 1 103 ? 22.584 1.597 -6.140 1.00 69.88 103 SER A O 1
ATOM 794 N N . SER A 1 104 ? 24.072 2.866 -7.239 1.00 72.56 104 SER A N 1
ATOM 795 C CA . SER A 1 104 ? 24.937 3.095 -6.077 1.00 72.56 104 SER A CA 1
ATOM 796 C C . SER A 1 104 ? 24.270 3.981 -5.019 1.00 72.56 104 SER A C 1
ATOM 798 O O . SER A 1 104 ? 24.628 3.902 -3.848 1.00 72.56 104 SER A O 1
ATOM 800 N N . ARG A 1 105 ? 23.284 4.802 -5.414 1.00 70.00 105 ARG A N 1
ATOM 801 C CA . ARG A 1 105 ? 22.537 5.704 -4.522 1.00 70.00 105 ARG A CA 1
ATOM 802 C C . ARG A 1 105 ? 21.414 4.988 -3.771 1.00 70.00 105 ARG A C 1
ATOM 804 O O . ARG A 1 105 ? 21.083 5.389 -2.661 1.00 70.00 105 ARG A O 1
ATOM 811 N N . VAL A 1 106 ? 20.825 3.959 -4.381 1.00 72.31 106 VAL A N 1
ATOM 812 C CA . VAL A 1 106 ? 19.736 3.142 -3.817 1.00 72.31 106 VAL A CA 1
ATOM 813 C C . VAL A 1 106 ? 20.027 1.653 -4.060 1.00 72.31 106 VAL A C 1
ATOM 815 O O . VAL A 1 106 ? 19.403 1.029 -4.919 1.00 72.31 106 VAL A O 1
ATOM 818 N N . PRO A 1 107 ? 20.992 1.062 -3.329 1.00 69.19 107 PRO A N 1
ATOM 819 C CA . PRO A 1 107 ? 21.522 -0.279 -3.622 1.00 69.19 107 PRO A CA 1
ATOM 820 C C . PRO A 1 107 ? 20.488 -1.406 -3.473 1.00 69.19 107 PRO A C 1
ATOM 822 O O . PRO A 1 107 ? 20.649 -2.490 -4.052 1.00 69.19 107 PRO A O 1
ATOM 825 N N . ASP A 1 108 ? 19.418 -1.138 -2.723 1.00 67.81 108 ASP A N 1
ATOM 826 C CA . ASP A 1 108 ? 18.334 -2.078 -2.450 1.00 67.81 108 ASP A CA 1
ATOM 827 C C . ASP A 1 108 ? 17.185 -2.001 -3.461 1.00 67.81 108 ASP A C 1
ATOM 829 O O . ASP A 1 108 ? 16.364 -2.918 -3.512 1.00 67.81 108 ASP A O 1
ATOM 833 N N . LEU A 1 109 ? 17.117 -0.953 -4.292 1.00 73.31 109 LEU A N 1
ATOM 834 C CA . LEU A 1 109 ? 16.091 -0.861 -5.327 1.00 73.31 109 LEU A CA 1
ATOM 835 C C . LEU A 1 109 ? 16.345 -1.939 -6.385 1.00 73.31 109 LEU A C 1
ATOM 837 O O . LEU A 1 109 ? 17.436 -2.025 -6.944 1.00 73.31 109 LEU A O 1
ATOM 841 N N . ARG A 1 110 ? 15.337 -2.780 -6.638 1.00 73.38 110 ARG A N 1
ATOM 842 C CA . ARG A 1 110 ? 15.438 -3.904 -7.584 1.00 73.38 110 ARG A CA 1
ATOM 843 C C . ARG A 1 110 ? 14.661 -3.697 -8.873 1.00 73.38 110 ARG A C 1
ATOM 845 O O . ARG A 1 110 ? 15.039 -4.268 -9.887 1.00 73.38 110 ARG A O 1
ATOM 852 N N . MET A 1 111 ? 13.568 -2.942 -8.816 1.00 81.75 111 MET A N 1
ATOM 853 C CA . MET A 1 111 ? 12.614 -2.832 -9.914 1.00 81.75 111 MET A CA 1
ATOM 854 C C . MET A 1 111 ? 11.960 -1.453 -9.908 1.00 81.75 111 MET A C 1
ATOM 856 O O . MET A 1 111 ? 11.556 -0.947 -8.855 1.00 81.75 111 MET A O 1
ATOM 860 N N . ILE A 1 112 ? 11.826 -0.883 -11.101 1.00 87.12 112 ILE A N 1
ATOM 861 C CA . ILE A 1 112 ? 10.983 0.277 -11.378 1.00 87.12 112 ILE A CA 1
ATOM 862 C C . ILE A 1 112 ? 9.854 -0.218 -12.276 1.00 87.12 112 ILE A C 1
ATOM 864 O O . ILE A 1 112 ? 10.121 -0.784 -13.337 1.00 87.12 112 ILE A O 1
ATOM 868 N N . ILE A 1 113 ? 8.615 -0.031 -11.832 1.00 88.44 113 ILE A N 1
ATOM 869 C CA . ILE A 1 113 ? 7.410 -0.433 -12.550 1.00 88.44 113 ILE A CA 1
ATOM 870 C C . ILE A 1 113 ? 6.631 0.824 -12.932 1.00 88.44 113 ILE A C 1
ATOM 872 O O . ILE A 1 113 ? 6.296 1.647 -12.078 1.00 88.44 113 ILE A O 1
ATOM 876 N N . VAL A 1 114 ? 6.333 0.953 -14.219 1.00 91.12 114 VAL A N 1
ATOM 877 C CA . VAL A 1 114 ? 5.537 2.035 -14.796 1.00 91.12 114 VAL A CA 1
ATOM 878 C C . VAL A 1 114 ? 4.126 1.554 -15.122 1.00 91.12 114 VAL A C 1
ATOM 880 O O . VAL A 1 114 ? 3.938 0.439 -15.614 1.00 91.12 114 VAL A O 1
ATOM 883 N N . THR A 1 115 ? 3.122 2.371 -14.798 1.00 89.88 115 THR A N 1
ATOM 884 C CA . THR A 1 115 ? 1.702 1.970 -14.862 1.00 89.88 115 THR A CA 1
ATOM 885 C C . THR A 1 115 ? 0.979 2.371 -16.144 1.00 89.88 115 THR A C 1
ATOM 887 O O . THR A 1 115 ? -0.099 1.857 -16.403 1.00 89.88 115 THR A O 1
ATOM 890 N N . ASP A 1 116 ? 1.512 3.334 -16.891 1.00 88.25 116 ASP A N 1
ATOM 891 C CA . ASP A 1 116 ? 0.799 4.078 -17.941 1.00 88.25 116 ASP A CA 1
ATOM 892 C C . ASP A 1 116 ? 1.458 3.991 -19.325 1.00 88.25 116 ASP A C 1
ATOM 894 O O . ASP A 1 116 ? 0.783 4.143 -20.341 1.00 88.25 116 ASP A O 1
ATOM 898 N N . SER A 1 117 ? 2.769 3.752 -19.402 1.00 89.75 117 SER A N 1
ATOM 899 C CA . SER A 1 117 ? 3.438 3.465 -20.673 1.00 89.75 117 SER A CA 1
ATOM 900 C C . SER A 1 117 ? 4.689 2.618 -20.479 1.00 89.75 117 SER A C 1
ATOM 902 O O . SER A 1 117 ? 5.362 2.708 -19.456 1.00 89.75 117 SER A O 1
ATOM 904 N N . ARG A 1 118 ? 5.029 1.802 -21.483 1.00 89.94 118 ARG A N 1
ATOM 905 C CA . ARG A 1 118 ? 6.293 1.053 -21.512 1.00 89.94 118 ARG A CA 1
ATOM 906 C C . ARG A 1 118 ? 7.469 2.025 -21.643 1.00 89.94 118 ARG A C 1
ATOM 908 O O . ARG A 1 118 ? 7.453 2.898 -22.507 1.00 89.94 118 ARG A O 1
ATOM 915 N N . GLN A 1 119 ? 8.498 1.842 -20.819 1.00 89.25 119 GLN A N 1
ATOM 916 C CA . GLN A 1 119 ? 9.701 2.677 -20.804 1.00 89.25 119 GLN A CA 1
ATOM 917 C C . GLN A 1 119 ? 10.958 1.796 -20.869 1.00 89.25 119 GLN A C 1
ATOM 919 O O . GLN A 1 119 ? 10.984 0.742 -20.229 1.00 89.25 119 GLN A O 1
ATOM 924 N N . PRO A 1 120 ? 12.010 2.198 -21.608 1.00 86.31 120 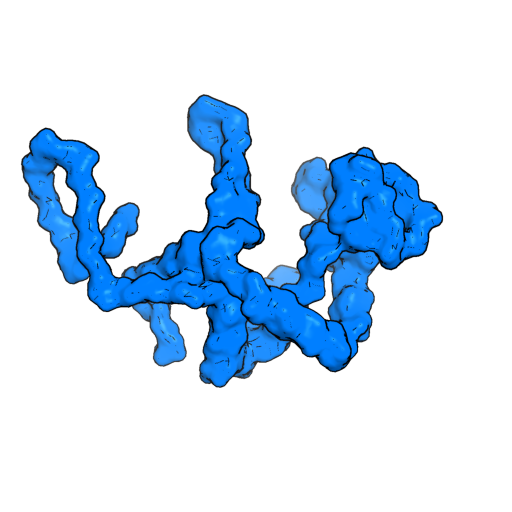PRO A N 1
ATOM 925 C CA . PRO A 1 120 ? 13.287 1.490 -21.592 1.00 86.31 120 PRO A CA 1
ATOM 926 C C . PRO A 1 120 ? 13.815 1.313 -20.163 1.00 86.31 120 PRO A C 1
ATOM 928 O O . PRO A 1 120 ? 13.753 2.241 -19.360 1.00 86.31 120 PRO A O 1
ATOM 931 N N . GLY A 1 121 ? 14.306 0.117 -19.834 1.00 84.44 121 GLY A N 1
ATOM 932 C CA . GLY A 1 121 ? 14.877 -0.174 -18.514 1.00 84.44 121 GLY A CA 1
ATOM 933 C C . GLY A 1 121 ? 13.879 -0.282 -17.351 1.00 84.44 121 GLY A C 1
ATOM 934 O O . GLY A 1 121 ? 14.302 -0.516 -16.220 1.00 84.44 121 GLY A O 1
ATOM 935 N N . MET A 1 122 ? 12.573 -0.136 -17.596 1.00 89.00 122 MET A N 1
ATOM 936 C CA . MET A 1 122 ? 11.517 -0.215 -16.577 1.00 89.00 122 MET A CA 1
ATOM 937 C C . MET A 1 122 ? 10.486 -1.287 -16.957 1.00 89.00 122 MET A C 1
ATOM 939 O O . MET A 1 122 ? 10.221 -1.520 -18.136 1.00 89.00 122 MET A O 1
ATOM 943 N N . LEU A 1 123 ? 9.893 -1.950 -15.962 1.00 88.69 123 LEU A N 1
ATOM 944 C CA . LEU A 1 123 ? 8.826 -2.932 -16.180 1.00 88.69 123 LEU A CA 1
ATOM 945 C C . LEU A 1 123 ? 7.498 -2.217 -16.398 1.00 88.69 123 LEU A C 1
ATOM 947 O O . LEU A 1 123 ? 7.191 -1.272 -15.679 1.00 88.69 123 LEU A O 1
ATOM 951 N N . HIS A 1 124 ? 6.671 -2.695 -17.323 1.00 89.88 124 HIS A N 1
ATOM 952 C CA . HIS A 1 124 ? 5.272 -2.281 -17.342 1.00 89.88 124 HIS A CA 1
ATOM 953 C C . HIS A 1 124 ? 4.468 -3.119 -16.348 1.00 89.88 124 HIS A C 1
ATOM 955 O O . HIS A 1 124 ? 4.697 -4.324 -16.235 1.00 89.88 124 HIS A O 1
ATOM 961 N N . VAL A 1 125 ? 3.514 -2.504 -15.646 1.00 86.12 125 VAL A N 1
ATOM 962 C CA . VAL A 1 125 ? 2.708 -3.192 -14.622 1.00 86.12 125 VAL A CA 1
ATOM 963 C C . VAL A 1 125 ? 2.030 -4.457 -15.158 1.00 86.12 125 VAL A C 1
ATOM 965 O O . VAL A 1 125 ? 2.038 -5.482 -14.485 1.00 86.12 125 VAL A O 1
ATOM 968 N N . GLU A 1 126 ? 1.532 -4.438 -16.395 1.00 84.44 126 GLU A N 1
ATOM 969 C CA . GLU A 1 126 ? 0.902 -5.615 -17.011 1.00 84.44 126 GLU A CA 1
ATOM 970 C C . GLU A 1 126 ? 1.877 -6.782 -17.208 1.00 84.44 126 GLU A C 1
ATOM 972 O O . GLU A 1 126 ? 1.491 -7.931 -17.002 1.00 84.44 126 GLU A O 1
ATOM 977 N N . ASP A 1 127 ? 3.140 -6.507 -17.551 1.00 86.75 127 ASP A N 1
ATOM 978 C CA . ASP A 1 127 ? 4.155 -7.554 -17.718 1.00 86.75 127 ASP A CA 1
ATOM 979 C C . ASP A 1 127 ? 4.459 -8.225 -16.374 1.00 86.75 127 ASP A C 1
ATOM 981 O O . ASP A 1 127 ? 4.618 -9.442 -16.294 1.00 86.75 127 ASP A O 1
ATOM 985 N N . VAL A 1 128 ? 4.506 -7.431 -15.299 1.00 82.62 128 VAL A N 1
ATOM 986 C CA . VAL A 1 128 ? 4.730 -7.935 -13.937 1.00 82.62 128 VAL A CA 1
ATOM 987 C C . VAL A 1 128 ? 3.567 -8.806 -13.487 1.00 82.62 128 VAL A C 1
ATOM 989 O O . VAL A 1 128 ? 3.782 -9.901 -12.972 1.00 82.62 128 VAL A O 1
ATOM 992 N N . MET A 1 129 ? 2.342 -8.347 -13.741 1.00 78.94 129 MET A N 1
ATOM 993 C CA . MET A 1 129 ? 1.123 -9.086 -13.428 1.00 78.94 129 MET A CA 1
ATOM 994 C C . MET A 1 129 ? 1.042 -10.424 -14.174 1.00 78.94 129 MET A C 1
ATOM 996 O O . MET A 1 129 ? 0.588 -11.415 -13.608 1.00 78.94 129 MET A O 1
ATOM 1000 N N . GLN A 1 130 ? 1.519 -10.480 -15.421 1.00 82.44 130 GLN A N 1
ATOM 1001 C CA . GLN A 1 130 ? 1.541 -11.706 -16.226 1.00 82.44 130 GLN A CA 1
ATOM 1002 C C . GLN A 1 130 ? 2.687 -12.665 -15.862 1.00 82.44 130 GLN A C 1
ATOM 1004 O O . GLN A 1 130 ? 2.583 -13.861 -16.122 1.00 82.44 130 GLN A O 1
ATOM 1009 N N . ALA A 1 131 ? 3.768 -12.175 -15.247 1.00 81.38 131 ALA A N 1
ATOM 1010 C CA . ALA A 1 131 ? 4.931 -12.983 -14.864 1.00 81.38 131 ALA A CA 1
ATOM 1011 C C . ALA A 1 131 ? 4.747 -13.779 -13.551 1.00 81.38 131 ALA A C 1
ATOM 1013 O O . ALA A 1 131 ? 5.636 -14.534 -13.142 1.00 81.38 131 ALA A O 1
ATOM 1014 N N . GLY A 1 132 ? 3.616 -13.612 -12.859 1.00 75.75 132 GLY A N 1
ATOM 1015 C CA . GLY A 1 132 ? 3.299 -14.341 -11.632 1.00 75.75 132 GLY A CA 1
ATOM 1016 C C . GLY A 1 132 ? 3.171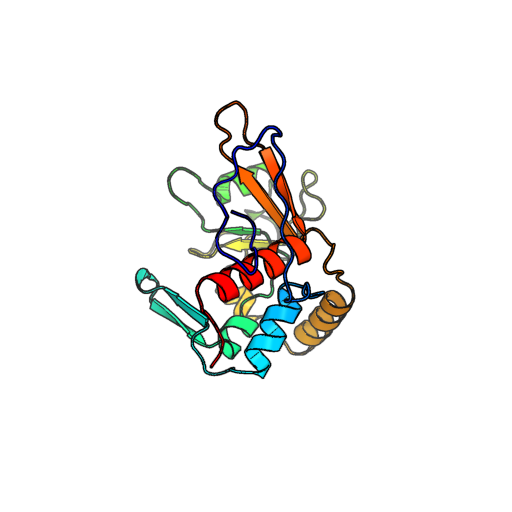 -15.854 -11.863 1.00 75.75 132 GLY A C 1
ATOM 1017 O O . GLY A 1 132 ? 2.433 -16.306 -12.730 1.00 75.75 132 GLY A O 1
ATOM 1018 N N . GLU A 1 133 ? 3.843 -16.659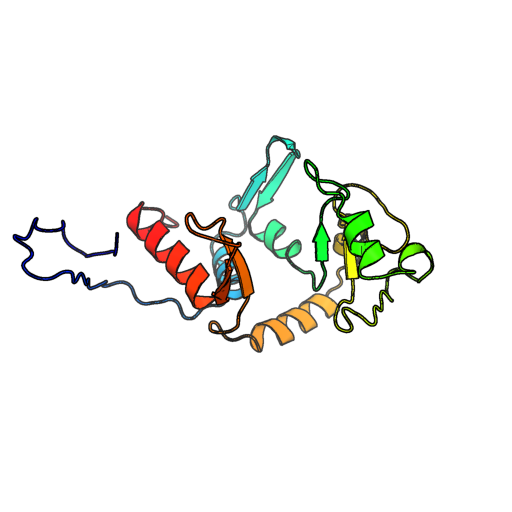 -11.035 1.00 78.25 133 GLU A N 1
ATOM 1019 C CA . GLU A 1 133 ? 3.770 -18.128 -11.064 1.00 78.25 133 GLU A CA 1
ATOM 1020 C C . GLU A 1 133 ? 3.497 -18.655 -9.647 1.00 78.25 133 GLU A C 1
ATOM 1022 O O . GLU A 1 133 ? 3.806 -17.995 -8.652 1.00 78.25 133 GLU A O 1
ATOM 1027 N N . SER A 1 134 ? 3.010 -19.895 -9.516 1.00 75.62 134 SER A N 1
ATOM 1028 C CA . SER A 1 134 ? 2.685 -20.494 -8.209 1.00 75.62 134 SER A CA 1
ATOM 1029 C C . SER A 1 134 ? 3.875 -20.581 -7.238 1.00 75.62 134 SER A C 1
ATOM 1031 O O . SER A 1 134 ? 3.676 -20.594 -6.023 1.00 75.62 134 SER A O 1
ATOM 1033 N N . ARG A 1 135 ? 5.120 -20.633 -7.737 1.00 79.69 135 ARG A N 1
ATOM 1034 C CA . ARG A 1 135 ? 6.326 -20.578 -6.887 1.00 79.69 135 ARG A CA 1
ATOM 1035 C C . ARG A 1 135 ? 6.504 -19.216 -6.212 1.00 79.69 135 ARG A C 1
ATOM 1037 O O . ARG A 1 135 ? 6.837 -19.179 -5.029 1.00 79.69 135 ARG A O 1
ATOM 1044 N N . HIS A 1 136 ? 6.208 -18.128 -6.925 1.00 80.69 136 HIS A N 1
ATOM 1045 C CA . HIS A 1 136 ? 6.299 -16.760 -6.412 1.00 80.69 136 HIS A CA 1
ATOM 1046 C C . HIS A 1 136 ? 5.280 -16.543 -5.285 1.00 80.69 136 HIS A C 1
ATOM 1048 O O . HIS A 1 136 ? 5.598 -15.936 -4.265 1.00 80.69 136 HIS A O 1
ATOM 1054 N N . TYR A 1 137 ? 4.100 -17.164 -5.400 1.00 75.25 137 TYR A N 1
ATOM 1055 C CA . TYR A 1 137 ? 3.089 -17.163 -4.342 1.00 75.25 137 TYR A CA 1
ATOM 1056 C C . TYR A 1 137 ? 3.593 -17.807 -3.038 1.00 75.25 137 TYR A C 1
ATOM 1058 O O . TYR A 1 137 ? 3.420 -17.251 -1.955 1.00 75.25 137 TYR A O 1
ATOM 1066 N N . LYS A 1 138 ? 4.272 -18.961 -3.119 1.00 79.62 138 LYS A N 1
ATOM 1067 C CA . LYS A 1 138 ? 4.830 -19.630 -1.928 1.00 79.62 138 LYS A CA 1
ATOM 1068 C C . LYS A 1 138 ? 5.923 -18.801 -1.251 1.00 79.62 138 LYS A C 1
ATOM 1070 O O . LYS A 1 138 ? 5.950 -18.724 -0.024 1.00 79.62 138 LYS A O 1
ATOM 1075 N N . GLU A 1 139 ? 6.814 -18.192 -2.032 1.00 83.06 139 GLU A N 1
ATOM 1076 C CA . GLU A 1 139 ? 7.871 -17.328 -1.498 1.00 83.06 139 GLU A CA 1
ATOM 1077 C C . GLU A 1 139 ? 7.285 -16.103 -0.788 1.00 83.06 139 GLU A C 1
ATOM 1079 O O . GLU A 1 139 ? 7.693 -15.782 0.331 1.00 83.06 139 GLU A O 1
ATOM 1084 N N . LEU A 1 140 ? 6.274 -15.474 -1.392 1.00 78.56 140 LEU A N 1
ATOM 1085 C CA . LEU A 1 140 ? 5.564 -14.352 -0.794 1.00 78.56 140 LEU A CA 1
ATOM 1086 C C . LEU A 1 140 ? 4.935 -14.728 0.545 1.00 78.56 140 LEU A C 1
ATOM 1088 O O . LEU A 1 140 ? 5.165 -14.028 1.527 1.00 78.56 140 LEU A O 1
ATOM 1092 N N . MET A 1 141 ? 4.196 -15.838 0.607 1.00 80.44 141 MET A N 1
ATOM 1093 C CA . MET A 1 141 ? 3.610 -16.319 1.863 1.00 80.44 141 MET A CA 1
ATOM 1094 C C . MET A 1 141 ? 4.689 -16.534 2.932 1.00 80.44 141 MET A C 1
ATOM 1096 O O . MET A 1 141 ? 4.504 -16.183 4.097 1.00 80.44 141 MET A O 1
ATOM 1100 N N . GLY A 1 142 ? 5.858 -17.041 2.530 1.00 84.62 142 GLY A N 1
ATOM 1101 C CA . GLY A 1 142 ? 7.018 -17.178 3.408 1.00 84.62 142 GLY A CA 1
ATOM 1102 C C . GLY A 1 142 ? 7.565 -15.844 3.932 1.00 84.62 142 GLY A C 1
ATOM 1103 O O . GLY A 1 142 ? 8.015 -15.790 5.075 1.00 84.62 142 GLY A O 1
ATOM 1104 N N . ILE A 1 143 ? 7.531 -14.774 3.133 1.00 85.31 143 ILE A N 1
ATOM 1105 C CA . ILE A 1 143 ? 7.917 -13.417 3.559 1.00 85.31 143 ILE A CA 1
ATOM 1106 C C . ILE A 1 143 ? 6.842 -12.815 4.460 1.00 85.31 143 ILE A C 1
ATOM 1108 O O . ILE A 1 143 ? 7.169 -12.288 5.517 1.00 85.31 143 ILE A O 1
ATOM 1112 N N . GLN A 1 144 ? 5.573 -12.916 4.070 1.00 84.06 144 GLN A N 1
ATOM 1113 C CA . GLN A 1 144 ? 4.451 -12.358 4.817 1.00 84.06 144 GLN A CA 1
ATOM 1114 C C . GLN A 1 144 ? 4.382 -12.923 6.240 1.00 84.06 144 GLN A C 1
ATOM 1116 O O . GLN A 1 144 ? 4.141 -12.177 7.183 1.00 84.06 144 GLN A O 1
ATOM 1121 N N . ASN A 1 145 ? 4.692 -14.210 6.409 1.00 84.88 145 ASN A N 1
ATOM 1122 C CA . ASN A 1 145 ? 4.760 -14.861 7.719 1.00 84.88 145 ASN A CA 1
ATOM 1123 C C . ASN A 1 145 ? 5.914 -14.372 8.612 1.00 84.88 145 ASN A C 1
ATOM 1125 O O . ASN A 1 145 ? 5.936 -14.697 9.796 1.00 84.88 145 ASN A O 1
ATOM 1129 N N . LYS A 1 146 ? 6.882 -13.627 8.066 1.00 91.38 146 LYS A N 1
ATOM 1130 C CA . LYS A 1 146 ? 8.001 -13.043 8.824 1.00 91.38 146 LYS A CA 1
ATOM 1131 C C . LYS A 1 146 ? 7.757 -11.590 9.226 1.00 91.38 146 LYS A C 1
ATOM 1133 O O . LYS A 1 146 ? 8.555 -11.060 9.990 1.00 91.38 146 LYS A O 1
ATOM 1138 N N . LEU A 1 147 ? 6.714 -10.952 8.692 1.00 92.12 147 LEU A N 1
ATOM 1139 C CA . LEU A 1 147 ? 6.397 -9.560 8.994 1.00 92.12 147 LEU A CA 1
ATOM 1140 C C . LEU A 1 147 ? 5.689 -9.452 10.344 1.00 92.12 147 LEU A C 1
ATOM 1142 O O . LEU A 1 147 ? 4.761 -10.208 10.637 1.00 92.12 147 LEU A O 1
ATOM 1146 N N . SER A 1 148 ? 6.102 -8.472 11.137 1.00 94.81 148 SER A N 1
ATOM 1147 C CA . SER A 1 148 ? 5.413 -8.051 12.351 1.00 94.81 148 SER A CA 1
ATOM 1148 C C . SER A 1 148 ? 4.392 -6.961 12.033 1.00 94.81 148 SER A C 1
ATOM 1150 O O . SER A 1 148 ? 4.599 -6.123 11.157 1.00 94.81 148 SER A O 1
ATOM 1152 N N . PHE A 1 149 ? 3.294 -6.902 12.790 1.00 95.31 149 PHE A N 1
ATOM 1153 C CA . PHE A 1 149 ? 2.362 -5.774 12.689 1.00 95.31 149 PHE A CA 1
ATOM 1154 C C . PHE A 1 149 ? 3.000 -4.442 13.128 1.00 95.31 149 PHE A C 1
ATOM 1156 O O . PHE A 1 149 ? 2.519 -3.377 12.739 1.00 95.31 149 PHE A O 1
ATOM 1163 N N . ASP A 1 150 ? 4.087 -4.483 13.899 1.00 96.06 150 ASP A N 1
ATOM 1164 C CA . ASP A 1 150 ? 4.835 -3.291 14.308 1.00 96.06 150 ASP A CA 1
ATOM 1165 C C . ASP A 1 150 ? 5.879 -2.844 13.275 1.00 96.06 150 ASP A C 1
ATOM 1167 O O . ASP A 1 150 ? 6.447 -1.759 13.417 1.00 96.06 150 ASP A O 1
ATOM 1171 N N . ASP A 1 151 ? 6.091 -3.617 12.203 1.00 94.25 151 ASP A N 1
ATOM 1172 C CA . ASP A 1 151 ? 7.015 -3.226 11.143 1.00 94.25 151 ASP A CA 1
ATOM 1173 C C . ASP A 1 151 ? 6.497 -1.984 10.389 1.00 94.25 151 ASP A C 1
ATOM 1175 O O . ASP A 1 151 ? 5.289 -1.851 10.139 1.00 94.25 151 ASP A O 1
ATOM 1179 N N . PRO A 1 152 ? 7.393 -1.055 10.006 1.00 92.31 152 PRO A N 1
ATOM 1180 C CA . PRO A 1 152 ? 7.031 0.114 9.216 1.00 92.31 152 PRO A CA 1
ATOM 1181 C C . PRO A 1 152 ? 6.595 -0.297 7.802 1.00 92.31 152 PRO A C 1
ATOM 1183 O O . PRO A 1 152 ? 7.321 -1.000 7.102 1.00 92.31 152 PRO A O 1
ATOM 1186 N N . ILE A 1 153 ? 5.438 0.199 7.351 1.00 91.38 153 ILE A N 1
ATOM 1187 C CA . ILE A 1 153 ? 4.895 -0.084 6.007 1.00 91.38 153 ILE A CA 1
ATOM 1188 C C . ILE A 1 153 ? 4.621 1.183 5.186 1.00 91.38 153 ILE A C 1
ATOM 1190 O O . ILE A 1 153 ? 4.550 1.127 3.959 1.00 91.38 153 ILE A O 1
ATOM 1194 N N . ASN A 1 154 ? 4.469 2.343 5.826 1.00 90.94 154 ASN A N 1
ATOM 1195 C CA . ASN A 1 154 ? 4.158 3.580 5.120 1.00 90.94 154 ASN A CA 1
ATOM 1196 C C . ASN A 1 154 ? 4.946 4.765 5.678 1.00 90.94 154 ASN A C 1
ATOM 1198 O O . ASN A 1 154 ? 5.150 4.871 6.885 1.00 90.94 154 ASN A O 1
ATOM 1202 N N . ILE A 1 155 ? 5.360 5.673 4.794 1.00 86.94 155 ILE A N 1
ATOM 1203 C CA . ILE A 1 155 ? 5.890 6.986 5.164 1.00 86.94 155 ILE A CA 1
ATOM 1204 C C . ILE A 1 155 ? 4.994 8.031 4.513 1.00 86.94 155 ILE A C 1
ATOM 1206 O O . ILE A 1 155 ? 4.957 8.151 3.288 1.00 86.94 155 ILE A O 1
ATOM 1210 N N . GLN A 1 156 ? 4.283 8.799 5.334 1.00 87.12 156 GLN A N 1
ATOM 1211 C CA . GLN A 1 156 ? 3.383 9.841 4.863 1.00 87.12 156 GLN A CA 1
ATOM 1212 C C . GLN A 1 156 ? 3.997 11.221 5.085 1.00 87.12 156 GLN A C 1
ATOM 1214 O O . GLN A 1 156 ? 4.292 11.613 6.214 1.00 87.12 156 GLN A O 1
ATOM 1219 N N . PHE A 1 157 ? 4.164 11.986 4.007 1.00 82.56 157 PHE A N 1
ATOM 1220 C CA . PHE A 1 157 ? 4.593 13.377 4.103 1.00 82.56 157 PHE A CA 1
ATOM 1221 C C . PHE A 1 157 ? 3.395 14.287 4.363 1.00 82.56 157 PHE A C 1
ATOM 1223 O O . PHE A 1 157 ? 2.403 14.252 3.638 1.00 82.56 157 PHE A O 1
ATOM 1230 N N . THR A 1 158 ? 3.503 15.128 5.387 1.00 78.50 158 THR A N 1
ATOM 1231 C CA . THR A 1 158 ? 2.482 16.128 5.727 1.00 78.50 158 THR A CA 1
ATOM 1232 C C . THR A 1 158 ? 2.995 17.529 5.411 1.00 78.50 158 THR A C 1
ATOM 1234 O O . THR A 1 158 ? 4.150 17.852 5.689 1.00 78.50 158 THR A O 1
ATOM 1237 N N . SER A 1 159 ? 2.150 18.378 4.823 1.00 70.38 159 SER A N 1
ATOM 1238 C CA . SER A 1 159 ? 2.492 19.740 4.384 1.00 70.38 159 SER A CA 1
ATOM 1239 C C . SER A 1 159 ? 2.512 20.752 5.538 1.00 70.38 159 SER A C 1
ATOM 1241 O O . SER A 1 159 ? 1.981 21.845 5.381 1.00 70.38 159 SER A O 1
ATOM 1243 N N . GLY A 1 160 ? 3.018 20.353 6.712 1.00 57.97 160 GLY A N 1
ATOM 1244 C CA . GLY A 1 160 ? 2.798 21.016 8.003 1.00 57.97 160 GLY A CA 1
ATOM 1245 C C . GLY A 1 160 ? 2.710 22.547 7.941 1.00 57.97 160 GLY A C 1
ATOM 1246 O O . GLY A 1 160 ? 3.534 23.204 7.315 1.00 57.97 160 GLY A O 1
ATOM 1247 N N . THR A 1 161 ? 1.738 23.125 8.650 1.00 61.91 161 THR A N 1
ATOM 1248 C CA . THR A 1 161 ? 1.445 24.573 8.656 1.00 61.91 161 THR A CA 1
ATOM 1249 C C . THR A 1 161 ? 2.579 25.453 9.203 1.00 61.91 161 THR A C 1
ATOM 1251 O O . THR A 1 161 ? 2.484 26.674 9.146 1.00 61.91 161 THR A O 1
ATOM 1254 N N . THR A 1 162 ? 3.656 24.857 9.725 1.00 63.56 162 THR A N 1
ATOM 1255 C CA . THR A 1 162 ? 4.749 25.546 10.428 1.00 63.56 162 THR A CA 1
ATOM 1256 C C . THR A 1 162 ? 6.160 25.182 9.937 1.00 63.56 162 THR A C 1
ATOM 1258 O O . THR A 1 162 ? 7.134 25.542 10.597 1.00 63.56 162 THR A O 1
ATOM 1261 N N . GLY A 1 163 ? 6.335 24.492 8.797 1.00 65.94 163 GLY A N 1
ATOM 1262 C CA . GLY A 1 163 ? 7.687 24.213 8.283 1.00 65.94 163 GLY A CA 1
ATOM 1263 C C . GLY A 1 163 ? 7.792 23.222 7.120 1.00 65.94 163 GLY A C 1
ATOM 1264 O O . GLY A 1 163 ? 6.823 22.947 6.420 1.00 65.94 163 GLY A O 1
ATOM 1265 N N . LYS A 1 164 ? 9.006 22.685 6.903 1.00 66.56 164 LYS A N 1
ATOM 1266 C CA . LYS A 1 164 ? 9.285 21.683 5.855 1.00 66.56 164 LYS A CA 1
ATOM 1267 C C . LYS A 1 164 ? 8.456 20.403 6.074 1.00 66.56 164 LYS A C 1
ATOM 1269 O O . LYS A 1 164 ? 8.230 20.040 7.233 1.00 66.56 164 LYS A O 1
ATOM 1274 N N . PRO A 1 165 ? 8.053 19.694 4.999 1.00 74.38 165 PRO A N 1
ATOM 1275 C CA . PRO A 1 165 ? 7.298 18.455 5.121 1.00 74.38 165 PRO A CA 1
ATOM 1276 C C . PRO A 1 165 ? 7.989 17.436 6.027 1.00 74.38 165 PRO A C 1
ATOM 1278 O O . PRO A 1 165 ? 9.194 17.210 5.912 1.00 74.38 165 PRO A O 1
ATOM 1281 N N . LYS A 1 166 ? 7.217 16.813 6.920 1.00 77.44 166 LYS A N 1
ATOM 1282 C CA . LYS A 1 166 ? 7.699 15.752 7.814 1.00 77.44 166 LYS A CA 1
ATOM 1283 C C . LYS A 1 166 ? 7.168 14.412 7.326 1.00 77.44 166 LYS A C 1
ATOM 1285 O O . LYS A 1 166 ? 5.966 14.302 7.085 1.00 77.44 166 LYS A O 1
ATOM 1290 N N . GLY A 1 167 ? 8.054 13.426 7.192 1.00 84.62 167 GLY A N 1
ATOM 1291 C CA . GLY A 1 167 ? 7.684 12.039 6.922 1.00 84.62 167 GLY A CA 1
ATOM 1292 C C . GLY A 1 167 ? 7.292 11.345 8.222 1.00 84.62 167 GLY A C 1
ATOM 1293 O O . GLY A 1 167 ? 8.148 11.111 9.072 1.00 84.62 167 GLY A O 1
ATOM 1294 N N . ALA A 1 168 ? 6.007 11.056 8.397 1.00 87.94 168 ALA A N 1
ATOM 1295 C CA . ALA A 1 168 ? 5.513 10.235 9.491 1.00 87.94 168 ALA A CA 1
ATOM 1296 C C . ALA A 1 168 ? 5.582 8.762 9.077 1.00 87.94 168 ALA A C 1
ATOM 1298 O O . ALA A 1 168 ? 4.918 8.360 8.122 1.00 87.94 168 ALA A O 1
ATOM 1299 N N . THR A 1 169 ? 6.389 7.972 9.782 1.00 92.25 169 THR A N 1
ATOM 1300 C CA . THR A 1 169 ? 6.455 6.521 9.584 1.00 92.25 169 THR A CA 1
ATOM 1301 C C . THR A 1 169 ? 5.300 5.855 10.323 1.00 92.25 169 THR A C 1
ATOM 1303 O O . THR A 1 169 ? 5.121 6.085 11.517 1.00 92.25 169 THR A O 1
ATOM 1306 N N . LEU A 1 170 ? 4.532 5.030 9.617 1.00 94.81 170 LEU A N 1
ATOM 1307 C CA . LEU A 1 170 ? 3.401 4.276 10.148 1.00 94.81 170 LEU A CA 1
ATOM 1308 C C . LEU A 1 170 ? 3.676 2.775 10.038 1.00 94.81 170 LEU A C 1
ATOM 1310 O O . LEU A 1 170 ? 4.085 2.283 8.978 1.00 94.81 170 LEU A O 1
ATOM 1314 N N . SER A 1 171 ? 3.417 2.053 11.127 1.00 96.19 171 SER A N 1
ATOM 1315 C CA . SER A 1 171 ? 3.401 0.591 11.133 1.00 96.19 171 SER A CA 1
ATOM 1316 C C . SER A 1 171 ? 2.088 0.038 10.583 1.00 96.19 171 SER A C 1
ATOM 1318 O O . SER A 1 171 ? 1.097 0.768 10.426 1.00 96.19 171 SER A O 1
ATOM 1320 N N . HIS A 1 172 ? 2.041 -1.271 10.323 1.00 96.38 172 HIS A N 1
ATOM 1321 C CA . HIS A 1 172 ? 0.775 -1.924 9.986 1.00 96.38 172 HIS A CA 1
ATOM 1322 C C . HIS A 1 172 ? -0.260 -1.736 11.099 1.00 96.38 172 HIS A C 1
ATOM 1324 O O . HIS A 1 172 ? -1.414 -1.420 10.814 1.00 96.38 172 HIS A O 1
ATOM 1330 N N . HIS A 1 173 ? 0.166 -1.863 12.358 1.00 96.31 173 HIS A N 1
ATOM 1331 C CA . HIS A 1 173 ? -0.683 -1.709 13.531 1.00 96.31 173 HIS A CA 1
ATOM 1332 C C . HIS A 1 173 ? -1.338 -0.329 13.582 1.00 96.31 173 HIS A C 1
ATOM 1334 O O . HIS A 1 173 ? -2.521 -0.229 13.913 1.00 96.31 173 HIS A O 1
ATOM 1340 N N . ASN A 1 174 ? -0.603 0.732 13.217 1.00 95.12 174 ASN A N 1
ATOM 1341 C CA . ASN A 1 174 ? -1.158 2.083 13.149 1.00 95.12 174 ASN A CA 1
ATOM 1342 C C . ASN A 1 174 ? -2.277 2.176 12.103 1.00 95.12 174 ASN A C 1
ATOM 1344 O O . ASN A 1 174 ? -3.354 2.689 12.403 1.00 95.12 174 ASN A O 1
ATOM 1348 N N . ILE A 1 175 ? -2.031 1.669 10.892 1.00 95.19 175 ILE A N 1
ATOM 1349 C CA . ILE A 1 175 ? -2.959 1.786 9.758 1.00 95.19 175 ILE A CA 1
ATOM 1350 C C . ILE A 1 175 ? -4.201 0.915 9.962 1.00 95.19 175 ILE A C 1
ATOM 1352 O O . ILE A 1 175 ? -5.322 1.412 9.855 1.00 95.19 175 ILE A O 1
ATOM 1356 N N . VAL A 1 176 ? -4.010 -0.367 10.286 1.00 95.44 176 VAL A N 1
ATOM 1357 C CA . VAL A 1 176 ? -5.098 -1.347 10.429 1.00 95.44 176 VAL A CA 1
ATOM 1358 C C . VAL A 1 176 ? -6.059 -0.924 11.533 1.00 95.44 176 VAL A C 1
ATOM 1360 O O . VAL A 1 176 ? -7.267 -0.871 11.309 1.00 95.44 176 VAL A O 1
ATOM 1363 N N . ASN A 1 177 ? -5.542 -0.561 12.709 1.00 95.06 177 ASN A N 1
ATOM 1364 C CA . ASN A 1 177 ? -6.406 -0.165 13.814 1.00 95.06 177 ASN A CA 1
ATOM 1365 C C . ASN A 1 177 ? -7.096 1.169 13.540 1.00 95.06 177 ASN A C 1
ATOM 1367 O O . ASN A 1 177 ? -8.287 1.293 13.810 1.00 95.06 177 ASN A O 1
ATOM 1371 N N . ASN A 1 178 ? -6.412 2.153 12.946 1.00 94.00 178 ASN A N 1
ATOM 1372 C CA . ASN A 1 178 ? -7.068 3.413 12.603 1.00 94.00 178 ASN A CA 1
ATOM 1373 C C . ASN A 1 178 ? -8.265 3.201 11.658 1.00 94.00 178 ASN A C 1
ATOM 1375 O O . ASN A 1 178 ? -9.345 3.728 11.929 1.00 94.00 178 ASN A O 1
ATOM 1379 N N . ALA A 1 179 ? -8.097 2.379 10.617 1.00 92.44 179 ALA A N 1
ATOM 1380 C CA . ALA A 1 179 ? -9.175 2.023 9.700 1.00 92.44 179 ALA A CA 1
ATOM 1381 C C . ALA A 1 179 ? -10.299 1.240 10.401 1.00 92.44 179 ALA A C 1
ATOM 1383 O O . ALA A 1 179 ? -11.473 1.562 10.224 1.00 92.44 179 ALA A O 1
ATOM 1384 N N . TYR A 1 180 ? -9.951 0.261 11.241 1.00 92.19 180 TYR A N 1
ATOM 1385 C CA . TYR A 1 180 ? -10.914 -0.558 11.978 1.00 92.19 180 TYR A CA 1
ATOM 1386 C C . TYR A 1 180 ? -11.801 0.274 12.915 1.00 92.19 180 TYR A C 1
ATOM 1388 O O . TYR A 1 180 ? -13.027 0.223 12.812 1.00 92.19 180 TYR A O 1
ATOM 1396 N N . PHE A 1 181 ? -11.209 1.108 13.779 1.00 91.12 181 PHE A N 1
ATOM 1397 C CA . PHE A 1 181 ? -11.981 1.960 14.694 1.00 91.12 181 PHE A CA 1
ATOM 1398 C C . PHE A 1 181 ? -12.774 3.045 13.965 1.00 91.12 181 PHE A C 1
ATOM 1400 O O . PHE A 1 181 ? -13.835 3.450 14.446 1.00 91.12 181 PHE A O 1
ATOM 1407 N N . LEU A 1 182 ? -12.288 3.528 12.816 1.00 91.19 182 LEU A N 1
ATOM 1408 C CA . LEU A 1 182 ? -13.071 4.426 11.974 1.00 91.19 182 LEU A CA 1
ATOM 1409 C C . LEU A 1 182 ? -14.303 3.708 11.414 1.00 91.19 182 LEU A C 1
ATOM 1411 O O . LEU A 1 182 ? -15.395 4.256 11.521 1.00 91.19 182 LEU A O 1
ATOM 1415 N N . GLY A 1 183 ? -14.136 2.492 10.885 1.00 89.75 183 GLY A N 1
ATOM 1416 C CA . GLY A 1 183 ? -15.230 1.655 10.388 1.00 89.75 183 GLY A CA 1
ATOM 1417 C C . GLY A 1 183 ? -16.307 1.426 11.448 1.00 89.75 183 GLY A C 1
ATOM 1418 O O . GLY A 1 183 ? -17.469 1.751 11.216 1.00 89.75 183 GLY A O 1
ATOM 1419 N N . LEU A 1 184 ? -15.903 1.011 12.655 1.00 88.81 184 LEU A N 1
ATOM 1420 C CA . LEU A 1 184 ? -16.814 0.863 13.796 1.00 88.81 184 LEU A CA 1
ATOM 1421 C C . LEU A 1 184 ? -17.569 2.160 14.112 1.00 88.81 184 LEU A C 1
ATOM 1423 O O . LEU A 1 184 ? -18.774 2.142 14.344 1.00 88.81 184 LEU A O 1
ATOM 1427 N N . ARG A 1 185 ? -16.875 3.304 14.094 1.00 86.38 185 ARG A N 1
ATOM 1428 C CA . ARG A 1 185 ? -17.471 4.610 14.410 1.00 86.38 185 ARG A CA 1
ATOM 1429 C C . ARG A 1 185 ? -18.537 5.041 13.409 1.00 86.38 185 ARG A C 1
ATOM 1431 O O . ARG A 1 185 ? -19.482 5.717 13.805 1.00 86.38 185 ARG A O 1
ATOM 1438 N N . VAL A 1 186 ? -18.353 4.724 12.131 1.00 90.50 186 VAL A N 1
ATOM 1439 C CA . VAL A 1 186 ? -19.291 5.122 11.071 1.00 90.50 186 VAL A CA 1
ATOM 1440 C C . VAL A 1 186 ? -20.350 4.057 10.783 1.00 90.50 186 VAL A C 1
ATOM 1442 O O . VAL A 1 186 ? -21.219 4.293 9.953 1.00 90.50 186 VAL A O 1
ATOM 1445 N N . GLY A 1 187 ? -20.298 2.911 11.471 1.00 89.44 187 GLY A N 1
ATOM 1446 C CA . GLY A 1 187 ? -21.219 1.799 11.247 1.00 89.44 187 GLY A CA 1
ATOM 1447 C C . GLY A 1 187 ? -20.912 1.000 9.980 1.00 89.44 187 GLY A C 1
ATOM 1448 O O . GLY A 1 187 ? -21.805 0.358 9.439 1.00 89.44 187 GLY A O 1
ATOM 1449 N N . TYR A 1 188 ? -19.669 1.039 9.488 1.00 86.81 188 TYR A N 1
ATOM 1450 C CA . TYR A 1 188 ? -19.227 0.086 8.477 1.00 86.81 188 TYR A CA 1
ATOM 1451 C C . TYR A 1 188 ? -18.899 -1.227 9.159 1.00 86.81 188 TYR A C 1
ATOM 1453 O O . TYR A 1 188 ? -17.832 -1.407 9.751 1.00 86.81 188 TYR A O 1
ATOM 1461 N N . ASP A 1 189 ? -19.837 -2.149 9.049 1.00 76.81 189 ASP A N 1
ATOM 1462 C CA . ASP A 1 189 ? -19.605 -3.546 9.322 1.00 76.81 189 ASP A CA 1
ATOM 1463 C C . ASP A 1 189 ? -19.693 -4.354 8.021 1.00 76.81 189 ASP A C 1
ATOM 1465 O O . ASP A 1 189 ? -19.881 -3.829 6.922 1.00 76.81 189 ASP A O 1
ATOM 1469 N N . TRP A 1 190 ? -19.402 -5.641 8.131 1.00 69.19 190 TRP A N 1
ATOM 1470 C CA . TRP A 1 190 ? -19.356 -6.533 6.982 1.00 69.19 190 TRP A CA 1
ATOM 1471 C C . TRP A 1 190 ? -20.723 -7.156 6.659 1.00 69.19 190 TRP A C 1
ATOM 1473 O O . TRP A 1 190 ? -20.810 -7.859 5.647 1.00 69.19 190 TRP A O 1
ATOM 1483 N N . ARG A 1 191 ? -21.746 -6.963 7.502 1.00 61.12 191 ARG A N 1
ATOM 1484 C CA . ARG A 1 191 ? -23.058 -7.607 7.383 1.00 61.12 191 ARG A CA 1
ATOM 1485 C C . ARG A 1 191 ? -23.955 -6.869 6.398 1.00 61.12 191 ARG A C 1
ATOM 1487 O O . ARG A 1 191 ? -24.019 -5.627 6.428 1.00 61.12 191 ARG A O 1
#

Foldseek 3Di:
DDDAPDDPDPDPDPDPDDDHDDPDDFDFDFPLRVLVVVCVVWVQCWDDDDPVVRDTHGSVRVNLQPDDPAAEDACDDDPDRVVVVVCVQQPCLLVDDLQDRAGPNCRSHGAYEHDHDDDRNHHHSVVVSVPDDVVVVVVVVVVSVVDGQQDFDAWDWDPDPPDDTDTDTDGSSRVVRVVVVVCVVVVNDPD